Protein AF-A0A4R3GNW7-F1 (afdb_monomer_lite)

Structure (mmCIF, N/CA/C/O backbone):
data_AF-A0A4R3GNW7-F1
#
_entry.id   AF-A0A4R3GNW7-F1
#
loop_
_atom_site.group_PDB
_atom_site.id
_atom_site.type_symbol
_atom_site.label_atom_id
_atom_site.label_alt_id
_atom_site.label_comp_id
_atom_site.label_asym_id
_atom_site.label_entity_id
_atom_site.label_seq_id
_atom_site.pdbx_PDB_ins_code
_atom_site.Cartn_x
_atom_site.Cartn_y
_atom_site.Cartn_z
_atom_site.occupancy
_atom_site.B_iso_or_equiv
_atom_site.auth_seq_id
_atom_site.auth_comp_id
_atom_site.auth_asym_id
_atom_site.auth_atom_id
_atom_site.pdbx_PDB_model_num
ATOM 1 N N . MET A 1 1 ? -15.042 2.391 12.605 1.00 91.31 1 MET A N 1
ATOM 2 C CA . MET A 1 1 ? -14.190 3.528 12.227 1.00 91.31 1 MET A CA 1
ATOM 3 C C . MET A 1 1 ? -13.174 3.012 11.233 1.00 91.31 1 MET A C 1
ATOM 5 O O . MET A 1 1 ? -12.487 2.049 11.555 1.00 91.31 1 MET A O 1
ATOM 9 N N . ALA A 1 2 ? -13.118 3.596 10.039 1.00 93.19 2 ALA A N 1
ATOM 10 C CA . ALA A 1 2 ? -12.129 3.231 9.034 1.00 93.19 2 ALA A CA 1
ATOM 11 C C . ALA A 1 2 ? -11.017 4.278 9.024 1.00 93.19 2 ALA A C 1
ATOM 13 O O . ALA A 1 2 ? -11.278 5.437 8.724 1.00 93.19 2 ALA A O 1
ATOM 14 N N . TYR A 1 3 ? -9.805 3.856 9.372 1.00 95.88 3 TYR A N 1
ATOM 15 C CA . TYR A 1 3 ? -8.597 4.654 9.248 1.00 95.88 3 TYR A CA 1
ATOM 16 C C . TYR A 1 3 ? -7.960 4.390 7.892 1.00 95.88 3 TYR A C 1
ATOM 18 O O . TYR A 1 3 ? -7.465 3.283 7.643 1.00 95.88 3 TYR A O 1
ATOM 26 N N . TYR A 1 4 ? -7.994 5.391 7.014 1.00 93.12 4 TYR A N 1
ATOM 27 C CA . TYR A 1 4 ? -7.426 5.313 5.679 1.00 93.12 4 TYR A CA 1
ATOM 28 C C . TYR A 1 4 ? -5.973 5.797 5.691 1.00 93.12 4 TYR A C 1
ATOM 30 O O . TYR A 1 4 ? -5.644 6.855 6.219 1.00 93.12 4 TYR A O 1
ATOM 38 N N . GLU A 1 5 ? -5.080 4.985 5.129 1.00 93.81 5 GLU A N 1
ATOM 39 C CA . GLU A 1 5 ? -3.630 5.202 5.116 1.00 93.81 5 GLU A CA 1
ATOM 40 C C . GLU A 1 5 ? -3.019 5.550 6.504 1.00 93.81 5 GLU A C 1
ATOM 42 O O . GLU A 1 5 ? -2.229 6.490 6.599 1.00 93.81 5 GLU A O 1
ATOM 47 N N . PRO A 1 6 ? -3.274 4.779 7.592 1.00 96.56 6 PRO A N 1
ATOM 48 C CA . PRO A 1 6 ? -2.723 5.033 8.937 1.00 96.56 6 PRO A CA 1
ATOM 49 C C . PRO A 1 6 ? -1.189 4.985 9.038 1.00 96.56 6 PRO A C 1
ATOM 51 O O . PRO A 1 6 ? -0.622 5.231 10.091 1.00 96.56 6 PRO A O 1
ATOM 54 N N . TRP A 1 7 ? -0.481 4.681 7.952 1.00 96.44 7 TRP A N 1
ATOM 55 C CA . TRP A 1 7 ? 0.976 4.791 7.880 1.00 96.44 7 TRP A CA 1
ATOM 56 C C . TRP A 1 7 ? 1.449 5.927 6.972 1.00 96.44 7 TRP A C 1
ATOM 58 O O . TRP A 1 7 ? 2.606 5.936 6.561 1.00 96.44 7 TRP A O 1
ATOM 68 N N . HIS A 1 8 ? 0.594 6.889 6.628 1.00 94.62 8 HIS A N 1
ATOM 69 C CA . HIS A 1 8 ? 1.000 8.031 5.817 1.00 94.62 8 HIS A CA 1
ATOM 70 C C . HIS A 1 8 ? 1.836 9.026 6.632 1.00 94.62 8 HIS A C 1
ATOM 72 O O . HIS A 1 8 ? 1.446 9.467 7.707 1.00 94.62 8 HIS A O 1
ATOM 78 N N . GLU A 1 9 ? 2.984 9.450 6.110 1.00 94.69 9 GLU A N 1
ATOM 79 C CA . GLU A 1 9 ? 3.911 10.339 6.823 1.00 94.69 9 GLU A CA 1
ATOM 80 C C . GLU A 1 9 ? 3.341 11.738 7.114 1.00 94.69 9 GLU A C 1
ATOM 82 O O . GLU A 1 9 ? 3.818 12.425 8.018 1.00 94.69 9 GLU A O 1
ATOM 87 N N . GLN A 1 10 ? 2.292 12.158 6.393 1.00 93.06 10 GLN A N 1
ATOM 88 C CA . GLN A 1 10 ? 1.570 13.402 6.695 1.00 93.06 10 GLN A CA 1
ATOM 89 C C . GLN A 1 10 ? 0.981 13.405 8.112 1.00 93.06 10 GLN A C 1
ATOM 91 O O . GLN A 1 10 ? 0.871 14.479 8.704 1.00 93.06 10 GLN A O 1
ATOM 96 N N . LEU A 1 11 ? 0.672 12.230 8.678 1.00 95.94 11 LEU A N 1
ATOM 97 C CA . LEU A 1 11 ? 0.115 12.102 10.025 1.00 95.94 11 LEU A CA 1
ATOM 98 C C . LEU A 1 11 ? 1.052 12.655 11.105 1.00 95.94 11 LEU A C 1
ATOM 100 O O . LEU A 1 11 ? 0.573 13.115 12.134 1.00 95.94 11 LEU A O 1
ATOM 104 N N . ALA A 1 12 ? 2.367 12.718 10.864 1.00 96.19 12 ALA A N 1
ATOM 105 C CA . ALA A 1 12 ? 3.327 13.292 11.812 1.00 96.19 12 ALA A CA 1
ATOM 106 C C . ALA A 1 12 ? 3.174 14.812 11.997 1.00 96.19 12 ALA A C 1
ATOM 108 O O . ALA A 1 12 ? 3.659 15.368 12.979 1.00 96.19 12 ALA A O 1
ATOM 109 N N . ARG A 1 13 ? 2.543 15.498 11.034 1.00 94.69 13 ARG A N 1
ATOM 110 C CA . ARG A 1 13 ? 2.392 16.964 11.002 1.00 94.69 13 ARG A CA 1
ATOM 111 C C . ARG A 1 13 ? 0.966 17.384 10.633 1.00 94.69 13 ARG A C 1
ATOM 113 O O . ARG A 1 13 ? 0.773 18.444 10.034 1.00 94.69 13 ARG A O 1
ATOM 120 N N . LEU A 1 14 ? -0.013 16.514 10.869 1.00 95.12 14 LEU A N 1
ATOM 121 C CA . LEU A 1 14 ? -1.416 16.792 10.578 1.00 95.12 14 LEU A CA 1
ATOM 122 C C . LEU A 1 14 ? -1.944 17.840 11.566 1.00 95.12 14 LEU A C 1
ATOM 124 O O . LEU A 1 14 ? -1.626 17.782 12.749 1.00 95.12 14 LEU A O 1
ATOM 128 N N . THR A 1 15 ? -2.727 18.802 11.092 1.00 95.25 15 THR A N 1
ATOM 129 C CA . THR A 1 15 ? -3.373 19.819 11.937 1.00 95.25 15 THR A CA 1
ATOM 130 C C . THR A 1 15 ? -4.841 19.942 11.535 1.00 95.25 15 THR A C 1
ATOM 132 O O . THR A 1 15 ? -5.180 19.528 10.417 1.00 95.25 15 THR A O 1
ATOM 135 N N . PRO A 1 16 ? -5.713 20.515 12.384 1.00 92.88 16 PRO A N 1
ATOM 136 C CA . PRO A 1 16 ? -7.113 20.739 12.025 1.00 92.88 16 PRO A CA 1
ATOM 137 C C . PRO A 1 16 ? -7.259 21.523 10.711 1.00 92.88 16 PRO A C 1
ATOM 139 O O . PRO A 1 16 ? -8.003 21.120 9.819 1.00 92.88 16 PRO A O 1
ATOM 142 N N . GLU A 1 17 ? -6.445 22.563 10.514 1.00 91.38 17 GLU A N 1
ATOM 143 C CA . GLU A 1 17 ? -6.480 23.405 9.312 1.00 91.38 17 GLU A CA 1
ATOM 144 C C . GLU A 1 17 ? -6.050 22.640 8.054 1.00 91.38 17 GLU A C 1
ATOM 146 O O . GLU A 1 17 ? -6.499 22.948 6.948 1.00 91.38 17 GLU A O 1
ATOM 151 N N . ARG A 1 18 ? -5.151 21.653 8.188 1.00 88.94 18 ARG A N 1
ATOM 152 C CA . ARG A 1 18 ? -4.758 20.785 7.067 1.00 88.94 18 ARG A CA 1
ATOM 153 C C . ARG A 1 18 ? -5.876 19.829 6.689 1.00 88.94 18 ARG A C 1
ATOM 155 O O . ARG A 1 18 ? -6.142 19.705 5.496 1.00 88.94 18 ARG A O 1
ATOM 162 N N . ILE A 1 19 ? -6.539 19.223 7.676 1.00 89.62 19 ILE A N 1
ATOM 163 C CA . ILE A 1 19 ? -7.707 18.366 7.440 1.00 89.62 19 ILE A CA 1
ATOM 164 C C . ILE A 1 19 ? -8.748 19.161 6.652 1.00 89.62 19 ILE A C 1
ATOM 166 O O . ILE A 1 19 ? -9.121 18.750 5.566 1.00 89.62 19 ILE A O 1
ATOM 170 N N . GLU A 1 20 ? -9.135 20.356 7.102 1.00 87.00 20 GLU A N 1
ATOM 171 C CA . GLU A 1 20 ? -10.165 21.165 6.428 1.00 87.00 20 GLU A CA 1
ATOM 172 C C . GLU A 1 20 ? -9.857 21.508 4.957 1.00 87.00 20 GLU A C 1
ATOM 174 O O . GLU A 1 20 ? -10.778 21.623 4.133 1.00 87.00 20 GLU A O 1
ATOM 179 N N . ARG A 1 21 ? -8.569 21.672 4.623 1.00 83.88 21 ARG A N 1
ATOM 180 C CA . ARG A 1 21 ? -8.083 22.040 3.282 1.00 83.88 21 ARG A CA 1
ATOM 181 C C . ARG A 1 21 ? -7.925 20.849 2.338 1.00 83.88 21 ARG A C 1
ATOM 183 O O . ARG A 1 21 ? -8.093 21.013 1.124 1.00 83.88 21 ARG A O 1
ATOM 190 N N . GLU A 1 22 ? -7.564 19.679 2.856 1.00 77.88 22 GLU A N 1
ATOM 191 C CA . GLU A 1 22 ? -7.332 18.476 2.056 1.00 77.88 22 GLU A CA 1
ATOM 192 C C . GLU A 1 22 ? -8.663 17.779 1.758 1.00 77.88 22 GLU A C 1
ATOM 194 O O . GLU A 1 22 ? -9.176 16.993 2.542 1.00 77.88 22 GLU A O 1
ATOM 199 N N . ARG A 1 23 ? -9.241 18.050 0.586 1.00 77.00 23 ARG A N 1
ATOM 200 C CA . ARG A 1 23 ? -10.506 17.460 0.121 1.00 77.00 23 ARG A CA 1
ATOM 201 C C . ARG A 1 23 ? -10.291 16.697 -1.183 1.00 77.00 23 ARG A C 1
ATOM 203 O O . ARG A 1 23 ? -9.349 17.020 -1.914 1.00 77.00 23 ARG A O 1
ATOM 210 N N . PRO A 1 24 ? -11.168 15.741 -1.550 1.00 73.12 24 PRO A N 1
ATOM 211 C CA . PRO A 1 24 ? -11.082 15.044 -2.836 1.00 73.12 24 PRO A CA 1
ATOM 212 C C . PRO A 1 24 ? -10.926 15.987 -4.035 1.00 73.12 24 PRO A C 1
ATOM 214 O O . PRO A 1 24 ? -10.097 15.747 -4.908 1.00 73.12 24 PRO A O 1
ATOM 217 N N . ALA A 1 25 ? -11.633 17.121 -4.018 1.00 65.12 25 ALA A N 1
ATOM 218 C CA . ALA A 1 25 ? -11.554 18.144 -5.058 1.00 65.12 25 ALA A CA 1
ATOM 219 C C . ALA A 1 25 ? -10.202 18.891 -5.130 1.00 65.12 25 ALA A C 1
ATOM 221 O O . ALA A 1 25 ? -9.874 19.445 -6.178 1.00 65.12 25 ALA A O 1
ATOM 222 N N . THR A 1 26 ? -9.417 18.933 -4.047 1.00 65.94 26 THR A N 1
ATOM 223 C CA . THR A 1 26 ? -8.193 19.751 -3.941 1.00 65.94 26 THR A CA 1
ATOM 224 C C . THR A 1 26 ? -6.899 18.936 -3.897 1.00 65.94 26 THR A C 1
ATOM 226 O O . THR A 1 26 ? -5.832 19.494 -4.153 1.00 65.94 26 THR A O 1
ATOM 229 N N . SER A 1 27 ? -6.951 17.624 -3.640 1.00 65.62 27 SER A N 1
ATOM 230 C CA . SER A 1 27 ? -5.737 16.799 -3.489 1.00 65.62 27 SER A CA 1
ATOM 231 C C . SER A 1 27 ? -5.041 16.439 -4.806 1.00 65.62 27 SER A C 1
ATOM 233 O O . SER A 1 27 ? -3.878 16.034 -4.809 1.00 65.62 27 SER A O 1
ATOM 235 N N . GLY A 1 28 ? -5.737 16.553 -5.943 1.00 65.25 28 GLY A N 1
ATOM 236 C CA . GLY A 1 28 ? -5.242 16.080 -7.242 1.00 65.25 28 GLY A CA 1
ATOM 237 C C . GLY A 1 28 ? -5.161 14.550 -7.362 1.00 65.25 28 GLY A C 1
ATOM 238 O O . GLY A 1 28 ? -4.657 14.043 -8.369 1.00 65.25 28 GLY A O 1
ATOM 239 N N . LEU A 1 29 ? -5.653 13.819 -6.355 1.00 68.50 29 LEU A N 1
ATOM 240 C CA . LEU A 1 29 ? -5.846 12.373 -6.377 1.00 68.50 29 LEU A CA 1
ATOM 241 C C . LEU A 1 29 ? -7.242 12.041 -6.923 1.00 68.50 29 LEU A C 1
ATOM 243 O O . LEU A 1 29 ? -8.155 12.858 -6.882 1.00 68.50 29 LEU A O 1
ATOM 247 N N . ARG A 1 30 ? -7.415 10.831 -7.458 1.00 69.19 30 ARG A N 1
ATOM 248 C CA . ARG A 1 30 ? -8.649 10.405 -8.145 1.00 69.19 30 ARG A CA 1
ATOM 249 C C . ARG A 1 30 ? -9.633 9.697 -7.204 1.00 69.19 30 ARG A C 1
ATOM 251 O O . ARG A 1 30 ? -10.192 8.675 -7.592 1.00 69.19 30 ARG A O 1
ATOM 258 N N . HIS A 1 31 ? -9.792 10.180 -5.971 1.00 66.88 31 HIS A N 1
ATOM 259 C CA . HIS A 1 31 ? -10.795 9.619 -5.060 1.00 66.88 31 HIS A CA 1
ATOM 260 C C . HIS A 1 31 ? -12.190 10.165 -5.394 1.00 66.88 31 HIS A C 1
ATOM 262 O O . HIS A 1 31 ? -12.295 11.309 -5.853 1.00 66.88 31 HIS A O 1
ATOM 268 N N . PRO A 1 32 ? -13.255 9.372 -5.183 1.00 63.75 32 PRO A N 1
ATOM 269 C CA . PRO A 1 32 ? -14.623 9.861 -5.291 1.00 63.75 32 PRO A CA 1
ATOM 270 C C . PRO A 1 32 ? -14.862 11.045 -4.339 1.00 63.75 32 PRO A C 1
ATOM 272 O O . PRO A 1 32 ? -14.256 11.161 -3.274 1.00 63.75 32 PRO A O 1
ATOM 275 N N . ASN A 1 33 ? -15.706 11.983 -4.770 1.00 56.25 33 ASN A N 1
ATOM 276 C CA . ASN A 1 33 ? -15.983 13.211 -4.032 1.00 56.25 33 ASN A CA 1
ATOM 277 C C . ASN A 1 33 ? -17.077 12.961 -2.984 1.00 56.25 33 ASN A C 1
ATOM 279 O O . ASN A 1 33 ? -18.246 13.222 -3.243 1.00 56.25 33 ASN A O 1
ATOM 283 N N . GLU A 1 34 ? -16.696 12.442 -1.818 1.00 61.72 34 GLU A N 1
ATOM 284 C CA . GLU A 1 34 ? -17.627 12.102 -0.724 1.00 61.72 34 GLU A CA 1
ATOM 285 C C . GLU A 1 34 ? -17.809 13.237 0.304 1.00 61.72 34 GLU A C 1
ATOM 287 O O . GLU A 1 34 ? -18.368 13.050 1.380 1.00 61.72 34 GLU A O 1
ATOM 292 N N . GLY A 1 35 ? -17.354 14.453 -0.016 1.00 62.03 35 GLY A N 1
ATOM 293 C CA . GLY A 1 35 ? -17.638 15.670 0.756 1.00 62.03 35 GLY A CA 1
ATOM 294 C C . GLY A 1 35 ? -16.856 15.835 2.066 1.00 62.03 35 GLY A C 1
ATOM 295 O O . GLY A 1 35 ? -16.602 16.97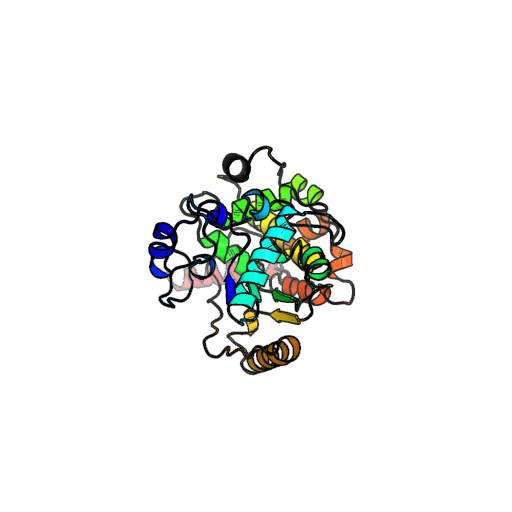6 2.466 1.00 62.03 35 GLY A O 1
ATOM 296 N N . LEU A 1 36 ? -16.411 14.747 2.702 1.00 73.44 36 LEU A N 1
ATOM 297 C CA . LEU A 1 36 ? -15.550 14.813 3.882 1.00 73.44 36 LEU A CA 1
ATOM 298 C C . LEU A 1 36 ? -14.095 15.145 3.507 1.00 73.44 36 LEU A C 1
ATOM 300 O O . LEU A 1 36 ? -13.616 14.742 2.441 1.00 73.44 36 LEU A O 1
ATOM 304 N N . PRO A 1 37 ? -13.374 15.896 4.357 1.00 80.44 37 PRO A N 1
ATOM 305 C CA . PRO A 1 37 ? -11.947 16.081 4.167 1.00 80.44 37 PRO A CA 1
ATOM 306 C C . PRO A 1 37 ? -11.168 14.778 4.401 1.00 80.44 37 PRO A C 1
ATOM 308 O O . PRO A 1 37 ? -11.563 13.941 5.221 1.00 80.44 37 PRO A O 1
ATOM 311 N N . TYR A 1 38 ? -10.053 14.613 3.686 1.00 81.81 38 TYR A N 1
ATOM 312 C CA . TYR A 1 38 ? -9.120 13.513 3.912 1.00 81.81 38 TYR A CA 1
ATOM 313 C C . TYR A 1 38 ? -8.601 13.550 5.347 1.00 81.81 38 TYR A C 1
ATOM 315 O O . TYR A 1 38 ? -8.364 14.622 5.905 1.00 81.81 38 TYR A O 1
ATOM 323 N N . LEU A 1 39 ? -8.371 12.363 5.912 1.00 89.38 39 LEU A N 1
ATOM 324 C CA . LEU A 1 39 ? -7.787 12.182 7.241 1.00 89.38 39 LEU A CA 1
ATOM 325 C C . LEU A 1 39 ? -8.658 12.739 8.385 1.00 89.38 39 LEU A C 1
ATOM 327 O O . LEU A 1 39 ? -8.178 12.891 9.510 1.00 89.38 39 LEU A O 1
ATOM 331 N N . SER A 1 40 ? -9.934 13.040 8.121 1.00 91.50 40 SER A N 1
ATOM 332 C CA . SER A 1 40 ? -10.881 13.527 9.131 1.00 91.50 40 SER A CA 1
ATOM 333 C C . SER A 1 40 ? -11.113 12.519 10.259 1.00 91.50 40 SER A C 1
ATOM 335 O O . SER A 1 40 ? -11.339 12.916 11.400 1.00 91.50 40 SER A O 1
ATOM 337 N N . GLU A 1 41 ? -10.944 11.226 9.988 1.00 93.06 41 GLU A N 1
ATOM 338 C CA . GLU A 1 41 ? -10.995 10.156 10.985 1.00 93.06 41 GLU A CA 1
ATOM 339 C C . GLU A 1 41 ? -9.902 10.261 12.069 1.00 93.06 41 GLU A C 1
ATOM 341 O O . GLU A 1 41 ? -10.015 9.640 13.125 1.00 93.06 41 GLU A O 1
ATOM 346 N N . PHE A 1 42 ? -8.847 11.053 11.833 1.00 95.62 42 PHE A N 1
ATOM 347 C CA . PHE A 1 42 ? -7.759 11.283 12.785 1.00 95.62 42 PHE A CA 1
ATOM 348 C C . PHE A 1 42 ? -7.949 12.557 13.618 1.00 95.62 42 PHE A C 1
ATOM 350 O O . PHE A 1 42 ? -7.132 12.817 14.500 1.00 95.62 42 PHE A O 1
ATOM 357 N N . ALA A 1 43 ? -9.002 13.351 13.380 1.00 94.12 43 ALA A N 1
ATOM 358 C CA . ALA A 1 43 ? -9.198 14.645 14.041 1.00 94.12 43 ALA A CA 1
ATOM 359 C C . ALA A 1 43 ? -9.224 14.529 15.577 1.00 94.12 43 ALA A C 1
ATOM 361 O O . ALA A 1 43 ? -8.568 15.307 16.267 1.00 94.12 43 ALA A O 1
ATOM 362 N N . GLY A 1 44 ? -9.901 13.506 16.111 1.00 93.94 44 GLY A N 1
ATOM 363 C CA . GLY A 1 44 ? -9.959 13.226 17.553 1.00 93.94 44 GLY A CA 1
ATOM 364 C C . GLY A 1 44 ? -8.666 12.660 18.157 1.00 93.94 44 GLY A C 1
ATOM 365 O O . GLY A 1 44 ? -8.621 12.386 19.352 1.00 93.94 44 GLY A O 1
ATOM 366 N N . LEU A 1 45 ? -7.626 12.455 17.344 1.00 96.56 45 LEU A N 1
ATOM 367 C CA . LEU A 1 45 ? -6.329 11.900 17.743 1.00 96.56 45 LEU A CA 1
ATOM 368 C C . LEU A 1 45 ? -5.183 12.903 17.581 1.00 96.56 45 LEU A C 1
ATOM 370 O O . LEU A 1 45 ? -4.018 12.531 17.732 1.00 96.56 45 LEU A O 1
ATOM 374 N N . LEU A 1 46 ? -5.483 14.154 17.232 1.00 97.25 46 LEU A N 1
ATOM 375 C CA . LEU A 1 46 ? -4.467 15.184 17.065 1.00 97.25 46 LEU A CA 1
ATOM 376 C C . LEU A 1 46 ? -3.899 15.625 18.414 1.00 97.25 46 LEU A C 1
ATOM 378 O O . LEU A 1 46 ? -4.627 15.835 19.383 1.00 97.25 46 LEU A O 1
ATOM 382 N N . ARG A 1 47 ? -2.580 15.813 18.457 1.00 96.00 47 ARG A N 1
ATOM 383 C CA . ARG A 1 47 ? -1.908 16.470 19.580 1.00 96.00 47 ARG A CA 1
ATOM 384 C C . ARG A 1 47 ? -2.109 17.990 19.509 1.00 96.00 47 ARG A C 1
ATOM 386 O O . ARG A 1 47 ? -2.255 18.519 18.404 1.00 96.00 47 ARG A O 1
ATOM 393 N N . PRO A 1 48 ? -2.033 18.714 20.643 1.00 92.25 48 PRO A N 1
ATOM 394 C CA . PRO A 1 48 ? -2.148 20.176 20.659 1.00 92.25 48 PRO A CA 1
ATOM 395 C C . PRO A 1 48 ? -1.127 20.906 19.771 1.00 92.25 48 PRO A C 1
ATOM 397 O O . PRO A 1 48 ? -1.436 21.952 19.213 1.00 92.25 48 PRO A O 1
ATOM 400 N N . ASP A 1 49 ? 0.078 20.354 19.619 1.00 92.31 49 ASP A N 1
ATOM 401 C CA . ASP A 1 49 ? 1.171 20.883 18.792 1.00 92.31 49 ASP A CA 1
ATOM 402 C C . ASP A 1 49 ? 1.161 20.353 17.343 1.00 92.31 49 ASP A C 1
ATOM 404 O O . ASP A 1 49 ? 2.039 20.678 16.540 1.00 92.31 49 ASP A O 1
ATOM 408 N N . GLY A 1 50 ? 0.150 19.556 16.989 1.00 94.44 50 GLY A N 1
ATOM 409 C CA . GLY A 1 50 ? 0.007 18.916 15.689 1.00 94.44 50 GLY A CA 1
ATOM 410 C C . GLY A 1 50 ? 0.608 17.511 15.616 1.00 94.44 50 GLY A C 1
ATOM 411 O O . GLY A 1 50 ? 1.442 17.078 16.415 1.00 94.44 50 GLY A O 1
ATOM 412 N N . GLY A 1 51 ? 0.169 16.778 14.599 1.00 97.25 51 GLY A N 1
ATOM 413 C CA . GLY A 1 51 ? 0.443 15.362 14.406 1.00 97.25 51 GLY A CA 1
ATOM 414 C C . GLY A 1 51 ? -0.528 14.459 15.165 1.00 97.25 51 GLY A C 1
ATOM 415 O O . GLY A 1 51 ? -1.151 14.859 16.146 1.00 97.25 51 GLY A O 1
ATOM 416 N N . VAL A 1 52 ? -0.661 13.223 14.692 1.00 97.75 52 VAL A N 1
ATOM 417 C CA . VAL A 1 52 ? -1.477 12.188 15.334 1.00 97.75 52 VAL A CA 1
ATOM 418 C C . VAL A 1 52 ? -0.729 11.612 16.535 1.00 97.75 52 VAL A C 1
ATOM 420 O O . VAL A 1 52 ? 0.463 11.306 16.453 1.00 97.75 52 VAL A O 1
ATOM 423 N N . GLN A 1 53 ? -1.429 11.446 17.654 1.00 96.75 53 GLN A N 1
ATOM 424 C CA . GLN A 1 53 ? -0.893 10.860 18.876 1.00 96.75 53 GLN A CA 1
ATOM 425 C C . GLN A 1 53 ? -0.244 9.494 18.605 1.00 96.75 53 GLN A C 1
ATOM 427 O O . GLN A 1 53 ? -0.831 8.619 17.972 1.00 96.75 53 GLN A O 1
ATOM 432 N N . GLY A 1 54 ? 0.992 9.325 19.082 1.00 95.69 54 GLY A N 1
ATOM 433 C CA . GLY A 1 54 ? 1.777 8.100 18.906 1.00 95.69 54 GLY A CA 1
ATOM 434 C C . GLY A 1 54 ? 2.371 7.898 17.506 1.00 95.69 54 GLY A C 1
ATOM 435 O O . GLY A 1 54 ? 3.161 6.978 17.328 1.00 95.69 54 GLY A O 1
ATOM 436 N N . PHE A 1 55 ? 2.048 8.738 16.515 1.00 97.69 55 PHE A N 1
ATOM 437 C CA . PHE A 1 55 ? 2.619 8.592 15.179 1.00 97.69 55 PHE A CA 1
ATOM 438 C C . PHE A 1 55 ? 4.022 9.202 15.093 1.00 97.69 55 PHE A C 1
ATOM 440 O O . PHE A 1 55 ? 4.223 10.395 15.333 1.00 97.69 55 PHE A O 1
ATOM 447 N N . GLU A 1 56 ? 4.986 8.396 14.656 1.00 95.62 56 GLU A N 1
ATOM 448 C CA . GLU A 1 56 ? 6.343 8.828 14.330 1.00 95.62 56 GLU A CA 1
ATOM 449 C C . GLU A 1 56 ? 6.582 8.702 12.818 1.00 95.62 56 GLU A C 1
ATOM 451 O O . GLU A 1 56 ? 6.199 7.705 12.205 1.00 95.62 56 GLU A O 1
ATOM 456 N N . THR A 1 57 ? 7.285 9.662 12.201 1.00 95.62 57 THR A N 1
ATOM 457 C CA . THR A 1 57 ? 7.581 9.637 10.752 1.00 95.62 57 THR A CA 1
ATOM 458 C C . THR A 1 57 ? 8.242 8.330 10.303 1.00 95.62 57 THR A C 1
ATOM 460 O O . THR A 1 57 ? 7.974 7.870 9.195 1.00 95.62 57 THR A O 1
ATOM 463 N N . ARG A 1 58 ? 9.064 7.700 11.160 1.00 95.06 58 ARG A N 1
ATOM 464 C CA . ARG A 1 58 ? 9.698 6.402 10.877 1.00 95.06 58 ARG A CA 1
ATOM 465 C C . ARG A 1 58 ? 8.681 5.318 10.512 1.00 95.06 58 ARG A C 1
ATOM 467 O O . ARG A 1 58 ? 8.912 4.563 9.577 1.00 95.06 58 ARG A O 1
ATOM 474 N N . LEU A 1 59 ? 7.509 5.303 11.159 1.00 95.94 59 LEU A N 1
ATOM 475 C CA . LEU A 1 59 ? 6.486 4.264 10.977 1.00 95.94 59 LEU A CA 1
ATOM 476 C C . LEU A 1 59 ? 5.986 4.191 9.530 1.00 95.94 59 LEU A C 1
ATOM 478 O O . LEU A 1 59 ? 5.470 3.156 9.094 1.00 95.94 59 LEU A O 1
ATOM 482 N N . ALA A 1 60 ? 6.131 5.295 8.794 1.00 96.00 60 ALA A N 1
ATOM 483 C CA . ALA A 1 60 ? 5.652 5.424 7.439 1.00 96.00 60 ALA A CA 1
ATOM 484 C C . ALA A 1 60 ? 6.244 4.369 6.502 1.00 96.00 60 ALA A C 1
ATOM 486 O O . ALA A 1 60 ? 5.470 3.704 5.816 1.00 96.00 60 ALA A O 1
ATOM 487 N N . LEU A 1 61 ? 7.572 4.197 6.487 1.00 95.69 61 LEU A N 1
ATOM 488 C CA . LEU A 1 61 ? 8.259 3.224 5.626 1.00 95.69 61 LEU A CA 1
ATOM 489 C C . LEU A 1 61 ? 9.222 2.299 6.382 1.00 95.69 61 LEU A C 1
ATOM 491 O O . LEU A 1 61 ? 9.505 1.215 5.875 1.00 95.69 61 LEU A O 1
ATOM 495 N N . ASP A 1 62 ? 9.694 2.669 7.574 1.00 94.44 62 ASP A N 1
ATOM 496 C CA . ASP A 1 62 ? 10.635 1.828 8.315 1.00 94.44 62 ASP A CA 1
ATOM 497 C C . ASP A 1 62 ? 9.921 0.555 8.759 1.00 94.44 62 ASP A C 1
ATOM 499 O O . ASP A 1 62 ? 8.733 0.567 9.106 1.00 94.44 62 ASP A O 1
ATOM 503 N N . GLY A 1 63 ? 10.622 -0.574 8.653 1.00 91.69 63 GLY A N 1
ATOM 504 C CA . GLY A 1 63 ? 9.996 -1.877 8.853 1.00 91.69 63 GLY A CA 1
ATOM 505 C C . GLY A 1 63 ? 8.807 -2.085 7.909 1.00 91.69 63 GLY A C 1
ATOM 506 O O . GLY A 1 63 ? 7.752 -2.564 8.325 1.00 91.69 63 GLY A O 1
ATOM 507 N N . TYR A 1 64 ? 8.896 -1.659 6.640 1.00 96.00 64 TYR A N 1
ATOM 508 C CA . TYR A 1 64 ? 7.875 -2.013 5.645 1.00 96.00 64 TYR A CA 1
ATOM 509 C C . TYR A 1 64 ? 7.681 -3.537 5.612 1.00 96.00 64 TYR A C 1
ATOM 511 O O . TYR A 1 64 ? 6.555 -4.018 5.734 1.00 96.00 64 TYR A O 1
ATOM 519 N N . PHE A 1 65 ? 8.791 -4.280 5.543 1.00 96.12 65 PHE A N 1
ATOM 520 C CA . PHE A 1 65 ? 8.842 -5.728 5.735 1.00 96.12 65 PHE A CA 1
ATOM 521 C C . PHE A 1 65 ? 9.212 -6.055 7.181 1.00 96.12 65 PHE A C 1
ATOM 523 O O . PHE A 1 65 ? 10.384 -6.231 7.505 1.00 96.12 65 PHE A O 1
ATOM 530 N N . LEU A 1 66 ? 8.208 -6.093 8.055 1.00 94.75 66 LEU A N 1
ATOM 531 C CA . LEU A 1 66 ? 8.402 -6.372 9.475 1.00 94.75 66 LEU A CA 1
ATOM 532 C C . LEU A 1 66 ? 8.170 -7.857 9.758 1.00 94.75 66 LEU A C 1
ATOM 534 O O . LEU A 1 66 ? 7.091 -8.386 9.469 1.00 94.75 66 LEU A O 1
ATOM 538 N N . SER A 1 67 ? 9.173 -8.530 10.330 1.00 94.94 67 SER A N 1
ATOM 539 C CA . SER A 1 67 ? 9.031 -9.932 10.737 1.00 94.94 67 SER A CA 1
ATOM 540 C C . SER A 1 67 ? 7.942 -10.078 11.801 1.00 94.94 67 SER A C 1
ATOM 542 O O . SER A 1 67 ? 7.756 -9.195 12.638 1.00 94.94 67 SER A O 1
ATOM 544 N N . ALA A 1 68 ? 7.234 -11.211 11.795 1.00 96.25 68 ALA A N 1
ATOM 545 C CA . ALA A 1 68 ? 6.136 -11.457 12.725 1.00 96.25 68 ALA A CA 1
ATOM 546 C C . ALA A 1 68 ? 6.582 -11.350 14.193 1.00 96.25 68 ALA A C 1
ATOM 548 O O . ALA A 1 68 ? 5.864 -10.781 15.012 1.00 96.25 68 ALA A O 1
ATOM 549 N N . ASP A 1 69 ? 7.784 -11.830 14.508 1.00 96.06 69 ASP A N 1
ATOM 550 C CA . ASP A 1 69 ? 8.317 -11.859 15.873 1.00 96.06 69 ASP A CA 1
ATOM 551 C C . ASP A 1 69 ? 9.116 -10.604 16.248 1.00 96.06 69 ASP A C 1
ATOM 553 O O . ASP A 1 69 ? 9.480 -10.441 17.408 1.00 96.06 69 ASP A O 1
ATOM 557 N N . GLN A 1 70 ? 9.371 -9.688 15.308 1.00 96.12 70 GLN A N 1
ATOM 558 C CA . GLN A 1 70 ? 10.149 -8.482 15.596 1.00 96.12 70 GLN A CA 1
ATOM 559 C C . GLN A 1 70 ? 9.380 -7.534 16.518 1.00 96.12 70 GLN A C 1
ATOM 561 O O . GLN A 1 70 ? 8.231 -7.192 16.238 1.00 96.12 70 GLN A O 1
ATOM 566 N N . GLU A 1 71 ? 10.020 -7.074 17.593 1.00 96.12 71 GLU A N 1
ATOM 567 C CA . GLU A 1 71 ? 9.453 -6.055 18.475 1.00 96.12 71 GLU A CA 1
ATOM 568 C C . GLU A 1 71 ? 9.564 -4.649 17.872 1.00 96.12 71 GLU A C 1
ATOM 570 O O . GLU A 1 71 ? 10.623 -4.236 17.402 1.00 96.12 71 GLU A O 1
ATOM 575 N N . ASP A 1 72 ? 8.456 -3.908 17.917 1.00 96.62 72 ASP A N 1
ATOM 576 C CA . ASP A 1 72 ? 8.405 -2.460 17.677 1.00 96.62 72 ASP A CA 1
ATOM 577 C C . ASP A 1 72 ? 7.340 -1.848 18.605 1.00 96.62 72 ASP A C 1
ATOM 579 O O . ASP A 1 72 ? 6.180 -1.687 18.208 1.00 96.62 72 ASP A O 1
ATOM 583 N N . PRO A 1 73 ? 7.698 -1.547 19.868 1.00 96.25 73 PRO A N 1
ATOM 584 C CA . PRO A 1 73 ? 6.762 -0.998 20.846 1.00 96.25 73 PRO A CA 1
ATOM 585 C C . PRO A 1 73 ? 6.105 0.315 20.406 1.00 96.25 73 PRO A C 1
ATOM 587 O O . PRO A 1 73 ? 4.939 0.542 20.715 1.00 96.25 73 PRO A O 1
ATOM 590 N N . GLY A 1 74 ? 6.816 1.168 19.658 1.00 96.56 74 GLY A N 1
ATOM 591 C CA . GLY A 1 74 ? 6.261 2.437 19.180 1.00 96.56 74 GLY A CA 1
ATOM 592 C C . GLY A 1 74 ? 5.187 2.229 18.112 1.00 96.56 74 GLY A C 1
ATOM 593 O O . GLY A 1 74 ? 4.104 2.808 18.199 1.00 96.56 74 GLY A O 1
ATOM 594 N N . GLN A 1 75 ? 5.429 1.333 17.148 1.00 96.88 75 GLN A N 1
ATOM 595 C CA . GLN A 1 75 ? 4.403 0.973 16.170 1.00 96.88 75 GLN A CA 1
ATOM 596 C C . GLN A 1 75 ? 3.223 0.259 16.834 1.00 96.88 75 GLN A C 1
ATOM 598 O O . GLN A 1 75 ? 2.079 0.480 16.433 1.00 96.88 75 GLN A O 1
ATOM 603 N N . ALA A 1 76 ? 3.483 -0.570 17.851 1.00 97.88 76 ALA A N 1
ATOM 604 C CA . ALA A 1 76 ? 2.431 -1.265 18.577 1.00 97.88 76 ALA A CA 1
ATOM 605 C C . ALA A 1 76 ? 1.519 -0.289 19.333 1.00 97.88 76 ALA A C 1
ATOM 607 O O . ALA A 1 76 ? 0.312 -0.284 19.097 1.00 97.88 76 ALA A O 1
ATOM 608 N N . ALA A 1 77 ? 2.100 0.611 20.131 1.00 98.25 77 ALA A N 1
ATOM 609 C CA . ALA A 1 77 ? 1.362 1.634 20.870 1.00 98.25 77 ALA A CA 1
ATOM 610 C C . ALA A 1 77 ? 0.546 2.556 19.945 1.00 98.25 77 ALA A C 1
ATOM 612 O O . ALA A 1 77 ? -0.585 2.939 20.263 1.00 98.25 77 ALA A O 1
ATOM 613 N N . TYR A 1 78 ? 1.087 2.890 18.768 1.00 98.38 78 TYR A N 1
ATOM 614 C CA . TYR A 1 78 ? 0.359 3.660 17.762 1.00 98.38 78 TYR A CA 1
ATOM 615 C C . TYR A 1 78 ? -0.888 2.919 17.253 1.00 98.38 78 TYR A C 1
ATOM 617 O O . TYR A 1 78 ? -1.985 3.479 17.249 1.00 98.38 78 TYR A O 1
ATOM 625 N N . VAL A 1 79 ? -0.752 1.648 16.862 1.00 98.19 79 VAL A N 1
ATOM 626 C CA . VAL A 1 79 ? -1.884 0.845 16.367 1.00 98.19 79 VAL A CA 1
ATOM 627 C C . VAL A 1 79 ? -2.933 0.626 17.461 1.00 98.19 79 VAL A C 1
ATOM 629 O O . VAL A 1 79 ? -4.130 0.753 17.194 1.00 98.19 79 VAL A O 1
ATOM 632 N N . GLU A 1 80 ? -2.506 0.374 18.700 1.00 98.19 80 GLU A N 1
ATOM 633 C CA . GLU A 1 80 ? -3.402 0.273 19.858 1.00 98.19 80 GLU A CA 1
ATOM 634 C C . GLU A 1 80 ? -4.191 1.559 20.087 1.00 98.19 80 GLU A C 1
ATOM 636 O O . GLU A 1 80 ? -5.389 1.496 20.361 1.00 98.19 80 GLU A O 1
ATOM 641 N N . THR A 1 81 ? -3.560 2.722 19.903 1.00 98.06 81 THR A N 1
ATOM 642 C CA . THR A 1 81 ? -4.236 4.023 20.008 1.00 98.06 81 THR A CA 1
ATOM 643 C C . THR A 1 81 ? -5.389 4.132 19.009 1.00 98.06 81 THR A C 1
ATOM 645 O O . THR A 1 81 ? -6.493 4.524 19.398 1.00 98.06 81 THR A O 1
ATOM 648 N N . LEU A 1 82 ? -5.178 3.730 17.748 1.00 98.38 82 LEU A N 1
ATOM 649 C CA . LEU A 1 82 ? -6.232 3.729 16.723 1.00 98.38 82 LEU A CA 1
ATOM 650 C C . LEU A 1 82 ? -7.366 2.756 17.071 1.00 98.38 82 LEU A C 1
ATOM 652 O O . LEU A 1 82 ? -8.546 3.102 17.002 1.00 98.38 82 LEU A O 1
ATOM 656 N N . ILE A 1 83 ? -7.015 1.532 17.474 1.00 98.19 83 ILE A N 1
ATOM 657 C CA . ILE A 1 83 ? -7.985 0.492 17.836 1.00 98.19 83 ILE A CA 1
ATOM 658 C C . ILE A 1 83 ? -8.828 0.930 19.039 1.00 98.19 83 ILE A C 1
ATOM 660 O O . ILE A 1 83 ? -10.054 0.805 19.016 1.00 98.19 83 ILE A O 1
ATOM 664 N N . ALA A 1 84 ? -8.187 1.457 20.082 1.00 97.81 84 ALA A N 1
ATOM 665 C CA . ALA A 1 84 ? -8.859 1.923 21.287 1.00 97.81 84 ALA A CA 1
ATOM 666 C C . ALA A 1 84 ? -9.785 3.108 20.994 1.00 97.81 84 ALA A C 1
ATOM 668 O O . ALA A 1 84 ? -10.888 3.161 21.531 1.00 97.81 84 ALA A O 1
ATOM 669 N N . ALA A 1 85 ? -9.374 4.032 20.125 1.00 97.62 85 ALA A N 1
ATOM 670 C CA . ALA A 1 85 ? -10.199 5.170 19.737 1.00 97.62 85 ALA A CA 1
ATOM 671 C C . ALA A 1 85 ? -11.481 4.748 19.013 1.00 97.62 85 ALA A C 1
ATOM 673 O O . ALA A 1 85 ? -12.562 5.159 19.423 1.00 97.62 85 ALA A O 1
ATOM 674 N N . ALA A 1 86 ? -11.383 3.850 18.029 1.00 96.88 86 ALA A N 1
ATOM 675 C CA . ALA A 1 86 ? -12.561 3.296 17.363 1.00 96.88 86 ALA A CA 1
ATOM 676 C C . ALA A 1 86 ? -13.517 2.600 18.346 1.00 96.88 86 ALA A C 1
ATOM 678 O O . ALA A 1 86 ? -14.727 2.797 18.275 1.00 96.88 86 ALA A O 1
ATOM 679 N N . ARG A 1 87 ? -12.968 1.813 19.280 1.00 96.56 87 ARG A N 1
ATOM 680 C CA . ARG A 1 87 ? -13.753 1.080 20.284 1.00 96.56 87 ARG A CA 1
ATOM 681 C C . ARG A 1 87 ? -14.425 1.994 21.305 1.00 96.56 87 ARG A C 1
ATOM 683 O O . ARG A 1 87 ? -15.533 1.690 21.722 1.00 96.56 87 ARG A O 1
ATOM 690 N N . ARG A 1 88 ? -13.799 3.113 21.692 1.00 96.94 88 ARG A N 1
ATOM 691 C CA . ARG A 1 88 ? -14.432 4.117 22.571 1.00 96.94 88 ARG A CA 1
ATOM 692 C C . ARG A 1 88 ? -15.675 4.747 21.945 1.00 96.94 88 ARG A C 1
ATOM 694 O O . ARG A 1 88 ? -16.552 5.185 22.677 1.00 96.94 88 ARG A O 1
ATOM 701 N N . GLU A 1 89 ? -15.749 4.776 20.619 1.00 95.38 89 GLU A N 1
ATOM 702 C CA . GLU A 1 89 ? -16.928 5.223 19.872 1.00 95.38 89 GLU A CA 1
ATOM 703 C C . GLU A 1 89 ? -17.907 4.080 19.547 1.00 95.38 89 GLU A C 1
ATOM 705 O O . GLU A 1 89 ? -18.818 4.276 18.749 1.00 95.38 89 GLU A O 1
ATOM 710 N N . ASP A 1 90 ? -17.710 2.884 20.115 1.00 95.69 90 ASP A N 1
ATOM 711 C CA . ASP A 1 90 ? -18.480 1.670 19.810 1.00 95.69 90 ASP A CA 1
ATOM 712 C C . ASP A 1 90 ? -18.460 1.297 18.314 1.00 95.69 90 ASP A C 1
ATOM 714 O O . ASP A 1 90 ? -19.447 0.879 17.710 1.00 95.69 90 ASP A O 1
ATOM 718 N N . ARG A 1 91 ? -17.303 1.486 17.660 1.00 94.81 91 ARG A N 1
ATOM 719 C CA . ARG A 1 91 ? -17.117 1.167 16.238 1.00 94.81 91 ARG A CA 1
ATOM 720 C C . ARG A 1 91 ? -16.049 0.100 16.029 1.00 94.81 91 ARG A C 1
ATOM 722 O O . ARG A 1 91 ? -14.973 0.143 16.621 1.00 94.81 91 ARG A O 1
ATOM 729 N N . THR A 1 92 ? -16.267 -0.769 15.041 1.00 95.19 92 THR A N 1
ATOM 730 C CA . THR A 1 92 ? -15.245 -1.715 14.563 1.00 95.19 92 THR A CA 1
ATOM 731 C C . THR A 1 92 ? -14.045 -0.962 13.969 1.00 95.19 92 THR A C 1
ATOM 733 O O . THR A 1 92 ? -14.246 -0.170 13.038 1.00 95.19 92 THR A O 1
ATOM 736 N N . PRO A 1 93 ? -12.809 -1.154 14.467 1.00 96.69 93 PRO A N 1
ATOM 737 C CA . PRO A 1 93 ? -11.613 -0.563 13.872 1.00 96.69 93 PRO A CA 1
ATOM 738 C C . PRO A 1 93 ? -11.281 -1.244 12.542 1.00 96.69 93 PRO A C 1
ATOM 740 O O . PRO A 1 93 ? -11.155 -2.464 12.475 1.00 96.69 93 PRO A O 1
ATOM 743 N N . VAL A 1 94 ? -11.092 -0.450 11.491 1.00 96.88 94 VAL A N 1
ATOM 744 C CA . VAL A 1 94 ? -10.642 -0.913 10.174 1.00 96.88 94 VAL A CA 1
ATOM 745 C C . VAL A 1 94 ? -9.412 -0.104 9.786 1.00 96.88 94 VAL A C 1
ATOM 747 O O . VAL A 1 94 ? -9.470 1.121 9.764 1.00 96.88 94 VAL A O 1
ATOM 750 N N . LEU A 1 95 ? -8.298 -0.775 9.491 1.00 97.31 95 LEU A N 1
ATOM 751 C CA . LEU A 1 95 ? -7.051 -0.140 9.053 1.00 97.31 95 LEU A CA 1
ATOM 752 C C . LEU A 1 95 ? -6.832 -0.445 7.567 1.00 97.31 95 LEU A C 1
ATOM 754 O O . LEU A 1 95 ? -6.523 -1.581 7.209 1.00 97.31 95 LEU A O 1
ATOM 758 N N . ALA A 1 96 ? -6.989 0.554 6.699 1.00 94.81 96 ALA A N 1
ATOM 759 C CA . ALA A 1 96 ? -6.927 0.384 5.247 1.00 94.81 96 ALA A CA 1
ATOM 760 C C . ALA A 1 96 ? -5.689 1.081 4.669 1.00 94.81 96 ALA A C 1
ATOM 762 O O . ALA A 1 96 ? -5.639 2.304 4.589 1.00 94.81 96 ALA A O 1
ATOM 763 N N . CYS A 1 97 ? -4.664 0.318 4.280 1.00 93.31 97 CYS A N 1
ATOM 764 C CA . CYS A 1 97 ? -3.411 0.879 3.766 1.00 93.31 97 CYS A CA 1
ATOM 765 C C . CYS A 1 97 ? -2.612 -0.156 2.971 1.00 93.31 97 CYS A C 1
ATOM 767 O O . CYS A 1 97 ? -2.449 -1.291 3.411 1.00 93.31 97 CYS A O 1
ATOM 769 N N . CYS A 1 98 ? -2.026 0.246 1.842 1.00 91.75 98 CYS A N 1
ATOM 770 C CA . CYS A 1 98 ? -1.148 -0.629 1.053 1.00 91.75 98 CYS A CA 1
ATOM 771 C C . CYS A 1 98 ? 0.180 -0.980 1.759 1.00 91.75 98 CYS A C 1
ATOM 773 O O . CYS A 1 98 ? 0.861 -1.931 1.371 1.00 91.75 98 CYS A O 1
ATOM 775 N N . ARG A 1 99 ? 0.561 -0.230 2.801 1.00 94.31 99 ARG A N 1
ATOM 776 C CA . ARG A 1 99 ? 1.801 -0.432 3.569 1.00 94.31 99 ARG A CA 1
ATOM 777 C C . ARG A 1 99 ? 1.688 -1.538 4.623 1.00 94.31 99 ARG A C 1
ATOM 779 O O . ARG A 1 99 ? 2.687 -1.885 5.241 1.00 94.31 99 ARG A O 1
ATOM 786 N N . THR A 1 100 ? 0.507 -2.133 4.810 1.00 96.06 100 THR A N 1
ATOM 787 C CA . THR A 1 100 ? 0.328 -3.278 5.718 1.00 96.06 100 THR A CA 1
ATOM 788 C C . THR A 1 100 ? 0.778 -4.601 5.104 1.00 96.06 100 THR A C 1
ATOM 790 O O . THR A 1 100 ? 1.069 -5.527 5.853 1.00 96.06 100 THR A O 1
ATOM 793 N N . LEU A 1 101 ? 0.893 -4.699 3.772 1.00 97.19 101 LEU A N 1
ATOM 794 C CA . LEU A 1 101 ? 1.214 -5.954 3.079 1.00 97.19 101 LEU A CA 1
ATOM 795 C C . LEU A 1 101 ? 2.528 -6.582 3.573 1.00 97.19 101 LEU A C 1
ATOM 797 O O . LEU A 1 101 ? 2.557 -7.764 3.899 1.00 97.19 101 LEU A O 1
ATOM 801 N N . GLY A 1 102 ? 3.598 -5.791 3.696 1.00 95.81 102 GLY A N 1
ATOM 802 C CA . GLY A 1 102 ? 4.898 -6.292 4.158 1.00 95.81 102 GLY A CA 1
ATOM 803 C C . GLY A 1 102 ? 4.960 -6.633 5.655 1.00 95.81 102 GLY A C 1
ATOM 804 O O . GLY A 1 102 ? 5.862 -7.350 6.078 1.00 95.81 102 GLY A O 1
ATOM 805 N N . ARG A 1 103 ? 3.995 -6.168 6.460 1.00 96.06 103 ARG A N 1
ATOM 806 C CA . ARG A 1 103 ? 3.964 -6.312 7.932 1.00 96.06 103 ARG A CA 1
ATOM 807 C C . ARG A 1 103 ? 2.708 -7.008 8.460 1.00 96.06 103 ARG A C 1
ATOM 809 O O . ARG A 1 103 ? 2.437 -7.006 9.656 1.00 96.06 103 ARG A O 1
ATOM 816 N N . ILE A 1 104 ? 1.933 -7.630 7.582 1.00 97.38 104 ILE A N 1
ATOM 817 C CA . ILE A 1 104 ? 0.693 -8.338 7.921 1.00 97.38 104 ILE A CA 1
ATOM 818 C C . ILE A 1 104 ? 0.905 -9.449 8.953 1.00 97.38 104 ILE A C 1
ATOM 820 O O . ILE A 1 104 ? 0.077 -9.613 9.840 1.00 97.38 104 ILE A O 1
ATOM 824 N N . GLY A 1 105 ? 2.031 -10.172 8.899 1.00 97.12 105 GLY A N 1
ATOM 825 C CA . GLY A 1 105 ? 2.361 -11.187 9.905 1.00 97.12 105 GLY A CA 1
ATOM 826 C C . GLY A 1 105 ? 2.5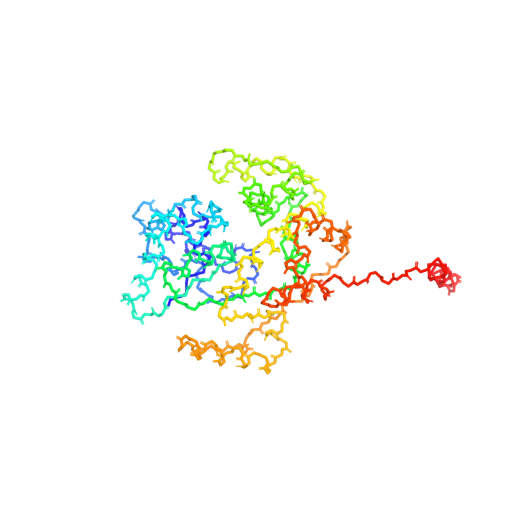77 -10.598 11.293 1.00 97.12 105 GLY A C 1
ATOM 827 O O . GLY A 1 105 ? 2.082 -11.150 12.273 1.00 97.12 105 GLY A O 1
ATOM 828 N N . TRP A 1 106 ? 3.255 -9.454 11.362 1.00 98.00 106 TRP A N 1
ATOM 829 C CA . TRP A 1 106 ? 3.455 -8.707 12.600 1.00 98.00 106 TRP A CA 1
ATOM 830 C C . TRP A 1 106 ? 2.131 -8.184 13.168 1.00 98.00 106 TRP A C 1
ATOM 832 O O . TRP A 1 106 ? 1.859 -8.382 14.353 1.00 98.00 106 TRP A O 1
ATOM 842 N N . LEU A 1 107 ? 1.280 -7.600 12.313 1.00 97.88 107 LEU A N 1
ATOM 843 C CA . LEU A 1 107 ? -0.047 -7.110 12.698 1.00 97.88 107 LEU A CA 1
ATOM 844 C C . LEU A 1 107 ? -0.931 -8.246 13.229 1.00 97.88 107 LEU A C 1
ATOM 846 O O . LEU A 1 107 ? -1.498 -8.116 14.311 1.00 97.88 107 LEU A O 1
ATOM 850 N N . ARG A 1 108 ? -0.993 -9.375 12.512 1.00 97.44 108 ARG A N 1
ATOM 851 C CA . ARG A 1 108 ? -1.806 -10.541 12.890 1.00 97.44 108 ARG A CA 1
ATOM 852 C C . ARG A 1 108 ? -1.405 -11.098 14.247 1.00 97.44 108 ARG A C 1
ATOM 854 O O . ARG A 1 108 ? -2.263 -11.373 15.076 1.00 97.44 108 ARG A O 1
ATOM 861 N N . ARG A 1 109 ? -0.100 -11.254 14.484 1.00 97.31 109 ARG A N 1
ATOM 862 C CA . ARG A 1 109 ? 0.419 -11.811 15.741 1.00 97.31 109 ARG A CA 1
ATOM 863 C C . ARG A 1 109 ? 0.095 -10.927 16.947 1.00 97.31 109 ARG A C 1
ATOM 865 O O . ARG A 1 109 ? -0.134 -11.460 18.024 1.00 97.31 109 ARG A O 1
ATOM 872 N N . ARG A 1 110 ? 0.094 -9.601 16.778 1.00 97.38 110 ARG A N 1
ATOM 873 C CA . ARG A 1 110 ? -0.077 -8.638 17.883 1.00 97.38 110 ARG A CA 1
ATOM 874 C C . ARG A 1 110 ? -1.521 -8.236 18.137 1.00 97.38 110 ARG A C 1
ATOM 876 O O . ARG A 1 110 ? -1.912 -8.091 19.287 1.00 97.38 110 ARG A O 1
ATOM 883 N N . PHE A 1 111 ? -2.306 -8.063 17.080 1.00 97.38 111 PHE A N 1
ATOM 884 C CA . PHE A 1 111 ? -3.651 -7.490 17.182 1.00 97.38 111 PHE A CA 1
ATOM 885 C C . PHE A 1 111 ? -4.755 -8.460 16.769 1.00 97.38 111 PHE A C 1
ATOM 887 O O . PHE A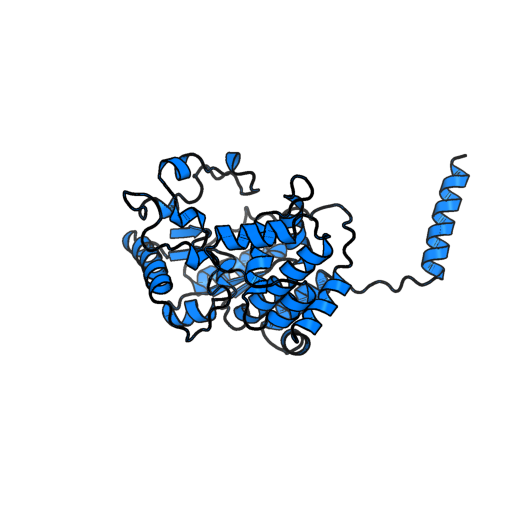 1 111 ? -5.932 -8.160 16.974 1.00 97.38 111 PHE A O 1
ATOM 894 N N . GLY A 1 112 ? -4.396 -9.614 16.198 1.00 95.69 112 GLY A N 1
ATOM 895 C CA . GLY A 1 112 ? -5.357 -10.516 15.578 1.00 95.69 112 GLY A CA 1
ATOM 896 C C . GLY A 1 112 ? -6.148 -9.796 14.486 1.00 95.69 112 GLY A C 1
ATOM 897 O O . GLY A 1 112 ? -5.593 -9.034 13.696 1.00 95.69 112 GLY A O 1
ATOM 898 N N . GLY A 1 113 ? -7.463 -10.010 14.484 1.00 95.25 113 GLY A N 1
ATOM 899 C CA . GLY A 1 113 ? -8.372 -9.411 13.513 1.00 95.25 113 GLY A CA 1
ATOM 900 C C . GLY A 1 113 ? -8.423 -10.167 12.186 1.00 95.25 113 GLY A C 1
ATOM 901 O O . GLY A 1 113 ? -7.783 -11.201 12.005 1.00 95.25 113 GLY A O 1
ATOM 902 N N . THR A 1 114 ? -9.240 -9.650 11.268 1.00 97.81 114 THR A N 1
ATOM 903 C CA . THR A 1 114 ? -9.379 -10.185 9.908 1.00 97.81 114 THR A CA 1
ATOM 904 C C . THR A 1 114 ? -8.477 -9.416 8.955 1.00 97.81 114 THR A C 1
ATOM 906 O O . THR A 1 114 ? -8.549 -8.188 8.872 1.00 97.81 114 THR A O 1
ATOM 909 N N . HIS A 1 115 ? -7.666 -10.136 8.186 1.00 98.06 115 HIS A N 1
ATOM 910 C CA . HIS A 1 115 ? -6.767 -9.568 7.194 1.00 98.06 115 HIS A CA 1
ATOM 911 C C . HIS A 1 115 ? -7.275 -9.818 5.776 1.00 98.06 115 HIS A C 1
ATOM 913 O O . HIS A 1 115 ? -7.201 -10.928 5.247 1.00 98.06 115 HIS A O 1
ATOM 919 N N . ILE A 1 116 ? -7.741 -8.744 5.139 1.00 98.00 116 ILE A N 1
ATOM 920 C CA . ILE A 1 116 ? -8.235 -8.755 3.763 1.00 98.00 116 ILE A CA 1
ATOM 921 C C . ILE A 1 116 ? -7.158 -8.165 2.850 1.00 98.00 116 ILE A C 1
ATOM 923 O O . ILE A 1 116 ? -6.803 -6.992 2.967 1.00 98.00 116 ILE A O 1
ATOM 927 N N . VAL A 1 117 ? -6.637 -8.970 1.925 1.00 98.31 117 VAL A N 1
ATOM 928 C CA . VAL A 1 117 ? -5.641 -8.535 0.939 1.00 98.31 117 VAL A CA 1
ATOM 929 C C . VAL A 1 117 ? -6.334 -8.149 -0.361 1.00 98.31 117 VAL A C 1
ATOM 931 O O . VAL A 1 117 ? -6.975 -8.971 -1.010 1.00 98.31 117 VAL A O 1
ATOM 934 N N . LEU A 1 118 ? -6.155 -6.899 -0.780 1.00 96.06 118 LEU A N 1
ATOM 935 C CA . LEU A 1 118 ? -6.600 -6.427 -2.089 1.00 96.06 118 LEU A CA 1
ATOM 936 C C . LEU A 1 118 ? -5.500 -6.675 -3.122 1.00 96.06 118 LEU A C 1
ATOM 938 O O . LEU A 1 118 ? -4.359 -6.264 -2.907 1.00 96.06 118 LEU A O 1
ATOM 942 N N . ILE A 1 119 ? -5.824 -7.312 -4.248 1.00 95.62 119 ILE A N 1
ATOM 943 C CA . ILE A 1 119 ? -4.907 -7.536 -5.372 1.00 95.62 119 ILE A CA 1
ATOM 944 C C . ILE A 1 119 ? -5.429 -6.882 -6.651 1.00 95.62 119 ILE A C 1
ATOM 946 O O . ILE A 1 119 ? -6.614 -6.947 -6.970 1.00 95.62 119 ILE A O 1
ATOM 950 N N . ARG A 1 120 ? -4.521 -6.242 -7.391 1.00 93.38 120 ARG A N 1
ATOM 951 C CA . ARG A 1 120 ? -4.809 -5.518 -8.636 1.00 93.38 120 ARG A CA 1
ATOM 952 C C . ARG A 1 120 ? -3.782 -5.857 -9.709 1.00 93.38 120 ARG A C 1
ATOM 954 O O . ARG A 1 120 ? -2.668 -6.256 -9.384 1.00 93.38 120 ARG A O 1
ATOM 961 N N . ASP A 1 121 ? -4.143 -5.693 -10.976 1.00 94.00 121 ASP A N 1
ATOM 962 C CA . ASP A 1 121 ? -3.243 -5.773 -12.121 1.00 94.00 121 ASP A CA 1
ATOM 963 C C . ASP A 1 121 ? -1.991 -4.898 -11.885 1.00 94.00 121 ASP A C 1
ATOM 965 O O . ASP A 1 121 ? -2.104 -3.668 -11.766 1.00 94.00 121 ASP A O 1
ATOM 969 N N . PRO A 1 122 ? -0.788 -5.503 -11.813 1.00 95.25 122 PRO A N 1
ATOM 970 C CA . PRO A 1 122 ? 0.434 -4.783 -11.468 1.00 95.25 122 PRO A CA 1
ATOM 971 C C . PRO A 1 122 ? 0.826 -3.749 -12.526 1.00 95.25 122 PRO A C 1
ATOM 973 O O . PRO A 1 122 ? 1.370 -2.695 -12.193 1.00 95.25 122 PRO A O 1
ATOM 976 N N . VAL A 1 123 ? 0.535 -4.002 -13.806 1.00 94.69 123 VAL A N 1
ATOM 977 C CA . VAL A 1 123 ? 0.857 -3.064 -14.885 1.00 94.69 123 VAL A CA 1
ATOM 978 C C . VAL A 1 123 ? -0.046 -1.841 -14.785 1.00 94.69 123 VAL A C 1
ATOM 980 O O . VAL A 1 123 ? 0.447 -0.715 -14.829 1.00 94.69 123 VAL A O 1
ATOM 983 N N . GLN A 1 124 ? -1.354 -2.025 -14.608 1.00 92.81 124 GLN A N 1
ATOM 984 C CA . GLN A 1 124 ? -2.298 -0.913 -14.473 1.00 92.81 124 GLN A CA 1
ATOM 985 C C . GLN A 1 124 ? -2.075 -0.123 -13.183 1.00 92.81 124 GLN A C 1
ATOM 987 O O . GLN A 1 124 ? -2.147 1.109 -13.201 1.00 92.81 124 GLN A O 1
ATOM 992 N N . GLN A 1 125 ? -1.737 -0.799 -12.084 1.00 93.56 125 GLN A N 1
ATOM 993 C CA . GLN A 1 125 ? -1.383 -0.140 -10.830 1.00 93.56 125 GLN A CA 1
ATOM 994 C C . GLN A 1 125 ? -0.124 0.722 -10.983 1.00 93.56 125 GLN A C 1
ATOM 996 O O . GLN A 1 125 ? -0.154 1.908 -10.649 1.00 93.56 125 GLN A O 1
ATOM 1001 N N . TRP A 1 126 ? 0.950 0.186 -11.571 1.00 95.25 126 TRP A N 1
ATOM 1002 C CA . TRP A 1 126 ? 2.152 0.975 -11.841 1.00 95.25 126 TRP A CA 1
ATOM 1003 C C . TRP A 1 126 ? 1.879 2.151 -12.783 1.00 95.25 126 TRP A C 1
ATOM 1005 O O . TRP A 1 126 ? 2.334 3.267 -12.533 1.00 95.25 126 TRP A O 1
ATOM 1015 N N . ARG A 1 127 ? 1.106 1.938 -13.855 1.00 92.88 127 ARG A N 1
ATOM 1016 C CA . ARG A 1 127 ? 0.759 3.004 -14.811 1.00 92.88 127 ARG A CA 1
ATOM 1017 C C . ARG A 1 127 ? -0.040 4.123 -14.160 1.00 92.88 127 ARG A C 1
ATOM 1019 O O . ARG A 1 127 ? 0.168 5.279 -14.525 1.00 92.88 127 ARG A O 1
ATOM 1026 N N . SER A 1 128 ? -0.889 3.802 -13.185 1.00 89.44 128 SER A N 1
ATOM 1027 C CA . SER A 1 128 ? -1.586 4.799 -12.373 1.00 89.44 128 SER A CA 1
ATOM 1028 C C . SER A 1 128 ? -0.591 5.724 -11.679 1.00 89.44 128 SER A C 1
ATOM 1030 O O . SER A 1 128 ? -0.656 6.938 -11.872 1.00 89.44 128 SER A O 1
ATOM 1032 N N . PHE A 1 129 ? 0.398 5.163 -10.976 1.00 89.19 129 PHE A N 1
ATOM 1033 C CA . PHE A 1 129 ? 1.455 5.944 -10.326 1.00 89.19 129 PHE A CA 1
ATOM 1034 C C . PHE A 1 129 ? 2.286 6.728 -11.341 1.00 89.19 129 PHE A C 1
ATOM 1036 O O . PHE A 1 129 ? 2.487 7.931 -11.192 1.00 89.19 129 PHE A O 1
ATOM 1043 N N . TYR A 1 130 ? 2.715 6.071 -12.417 1.00 90.44 130 TYR A N 1
ATOM 1044 C CA . TYR A 1 130 ? 3.560 6.669 -13.445 1.00 90.44 130 TYR A CA 1
ATOM 1045 C C . TYR A 1 130 ? 2.872 7.834 -14.177 1.00 90.44 130 TYR A C 1
ATOM 1047 O O . TYR A 1 130 ? 3.524 8.814 -14.538 1.00 90.44 130 TYR A O 1
ATOM 1055 N N . SER A 1 131 ? 1.548 7.773 -14.362 1.00 88.31 131 SER A N 1
ATOM 1056 C CA . SER A 1 131 ? 0.771 8.819 -15.042 1.00 88.31 131 SER A CA 1
ATOM 1057 C C . SER A 1 131 ? 0.744 10.160 -14.300 1.00 88.31 131 SER A C 1
ATOM 1059 O O . SER A 1 131 ? 0.466 11.187 -14.915 1.00 88.31 131 SER A O 1
ATOM 1061 N N . LEU A 1 132 ? 1.072 10.176 -13.001 1.00 86.38 132 LEU A N 1
ATOM 1062 C CA . LEU A 1 132 ? 1.103 11.391 -12.181 1.00 86.38 132 LEU A CA 1
ATOM 1063 C C . LEU A 1 132 ? 2.412 12.187 -12.327 1.00 86.38 132 LEU A C 1
ATOM 1065 O O . LEU A 1 132 ? 2.564 13.246 -11.711 1.00 86.38 132 LEU A O 1
ATOM 1069 N N . ARG A 1 133 ? 3.377 11.712 -13.128 1.00 86.44 133 ARG A N 1
ATOM 1070 C CA . ARG A 1 133 ? 4.630 12.435 -13.382 1.00 86.44 133 ARG A CA 1
ATOM 1071 C C . ARG A 1 133 ? 4.353 13.801 -14.018 1.00 86.44 133 ARG A C 1
ATOM 1073 O O . ARG A 1 133 ? 3.812 13.895 -15.116 1.00 86.44 133 ARG A O 1
ATOM 1080 N N . LYS A 1 134 ? 4.807 14.874 -13.362 1.00 71.44 134 LYS A N 1
ATOM 1081 C CA . LYS A 1 134 ? 4.830 16.240 -13.915 1.00 71.44 134 LYS A CA 1
ATOM 1082 C C . LYS A 1 134 ? 6.268 16.621 -14.256 1.00 71.44 134 LYS A C 1
ATOM 1084 O O . LYS A 1 134 ? 7.094 16.765 -13.351 1.00 71.44 134 LYS A O 1
ATOM 1089 N N . ARG A 1 135 ? 6.564 16.812 -15.554 1.00 66.81 135 ARG A N 1
ATOM 1090 C CA . ARG A 1 135 ? 7.945 16.904 -16.095 1.00 66.81 135 ARG A CA 1
ATOM 1091 C C . ARG A 1 135 ? 8.690 15.569 -15.822 1.00 66.81 135 ARG A C 1
ATOM 1093 O O . ARG A 1 135 ? 8.142 14.726 -15.117 1.00 66.81 135 ARG A O 1
ATOM 1100 N N . PRO A 1 136 ? 9.875 15.266 -16.385 1.00 69.31 136 PRO A N 1
ATOM 1101 C CA . PRO A 1 136 ? 10.496 13.946 -16.210 1.00 69.31 136 PRO A CA 1
ATOM 1102 C C . PRO A 1 136 ? 11.091 13.804 -14.799 1.00 69.31 136 PRO A C 1
ATOM 1104 O O . PRO A 1 136 ? 12.302 13.757 -14.638 1.00 69.31 136 PRO A O 1
ATOM 1107 N N . ARG A 1 137 ? 10.249 13.812 -13.763 1.00 79.19 137 ARG A N 1
ATOM 1108 C CA . ARG A 1 137 ? 10.592 13.636 -12.353 1.00 79.19 137 ARG A CA 1
ATOM 1109 C C . ARG A 1 137 ? 9.748 12.491 -11.789 1.00 79.19 137 ARG A C 1
ATOM 1111 O O . ARG A 1 137 ? 8.559 12.448 -12.097 1.00 79.19 137 ARG A O 1
ATOM 1118 N N . PRO A 1 138 ? 10.333 11.585 -10.987 1.00 83.56 138 PRO A N 1
ATOM 1119 C CA . PRO A 1 138 ? 9.586 10.540 -10.308 1.00 83.56 138 PRO A CA 1
ATOM 1120 C C . PRO A 1 138 ? 8.500 11.128 -9.414 1.00 83.56 138 PRO A C 1
ATOM 1122 O O . PRO A 1 138 ? 8.709 12.154 -8.759 1.00 83.56 138 PRO A O 1
ATOM 1125 N N . THR A 1 139 ? 7.357 10.460 -9.388 1.00 88.44 139 THR A N 1
ATOM 1126 C CA . THR A 1 139 ? 6.279 10.754 -8.443 1.00 88.44 139 THR A CA 1
ATOM 1127 C C . THR A 1 139 ? 6.668 10.340 -7.033 1.00 88.44 139 THR A C 1
ATOM 1129 O O . THR A 1 139 ? 7.615 9.578 -6.836 1.00 88.44 139 THR A O 1
ATOM 1132 N N . TYR A 1 140 ? 5.918 10.820 -6.044 1.00 88.44 140 TYR A N 1
ATOM 1133 C CA . TYR A 1 140 ? 6.098 10.379 -4.666 1.00 88.44 140 TYR A CA 1
ATOM 1134 C C . TYR A 1 140 ? 5.960 8.853 -4.529 1.00 88.44 140 TYR A C 1
ATOM 1136 O O . TYR A 1 140 ? 6.844 8.216 -3.967 1.00 88.44 140 TYR A O 1
ATOM 1144 N N . PHE A 1 141 ? 4.950 8.258 -5.175 1.00 90.88 141 PHE A N 1
ATOM 1145 C CA . PHE A 1 141 ? 4.743 6.807 -5.192 1.00 90.88 141 PHE A CA 1
ATOM 1146 C C . PHE A 1 141 ? 5.964 6.034 -5.695 1.00 90.88 141 PHE A C 1
ATOM 1148 O O . PHE A 1 141 ? 6.343 5.038 -5.089 1.00 90.88 141 PHE A O 1
ATOM 1155 N N . GLU A 1 142 ? 6.609 6.506 -6.767 1.00 94.12 142 GLU A N 1
ATOM 1156 C CA . GLU A 1 142 ? 7.834 5.888 -7.290 1.00 94.12 142 GLU A CA 1
ATOM 1157 C C . GLU A 1 142 ? 9.008 6.019 -6.317 1.00 94.12 142 GLU A C 1
ATOM 1159 O O . GLU A 1 142 ? 9.772 5.072 -6.151 1.00 94.12 142 GLU A O 1
ATOM 1164 N N . LEU A 1 143 ? 9.147 7.175 -5.660 1.00 95.56 143 LEU A N 1
ATOM 1165 C CA . LEU A 1 143 ? 10.206 7.400 -4.675 1.00 95.56 143 LEU A CA 1
ATOM 1166 C C . LEU A 1 143 ? 10.058 6.467 -3.470 1.00 95.56 143 LEU A C 1
ATOM 1168 O O . LEU A 1 143 ? 11.060 5.904 -3.039 1.00 95.56 143 LEU A O 1
ATOM 1172 N N . CYS A 1 144 ? 8.833 6.232 -2.991 1.00 96.31 144 CYS A N 1
ATOM 1173 C CA . CYS A 1 144 ? 8.579 5.250 -1.937 1.00 96.31 144 CYS A CA 1
ATOM 1174 C C . CYS A 1 144 ? 9.018 3.840 -2.351 1.00 96.31 144 CYS A C 1
ATOM 1176 O O . CYS A 1 144 ? 9.653 3.166 -1.550 1.00 96.31 144 CYS A O 1
ATOM 1178 N N . GLN A 1 145 ? 8.755 3.406 -3.595 1.00 97.12 145 GLN A N 1
ATOM 1179 C CA . GLN A 1 145 ? 9.201 2.079 -4.055 1.00 97.12 145 GLN A CA 1
ATOM 1180 C C . GLN A 1 145 ? 10.727 1.947 -4.026 1.00 97.12 145 GLN A C 1
ATOM 1182 O O . GLN A 1 145 ? 11.247 0.895 -3.667 1.00 97.12 145 GLN A O 1
ATOM 1187 N N . TYR A 1 146 ? 11.455 3.011 -4.381 1.00 97.38 146 TYR A N 1
ATOM 1188 C CA . TYR A 1 146 ? 12.916 3.000 -4.324 1.00 97.38 146 TYR A CA 1
ATOM 1189 C C . TYR A 1 146 ? 13.444 2.913 -2.895 1.00 97.38 146 TYR A C 1
ATOM 1191 O O . TYR A 1 146 ? 14.380 2.154 -2.662 1.00 97.38 146 TYR A O 1
ATOM 1199 N N . VAL A 1 147 ? 12.851 3.666 -1.961 1.00 97.56 147 VAL A N 1
ATOM 1200 C CA . VAL A 1 147 ? 13.241 3.628 -0.543 1.00 97.56 147 VAL A CA 1
ATOM 1201 C C . VAL A 1 147 ? 12.949 2.249 0.044 1.00 97.56 147 VAL A C 1
ATOM 1203 O O . VAL A 1 147 ? 13.878 1.598 0.513 1.00 97.56 147 VAL A O 1
ATOM 1206 N N . ILE A 1 148 ? 11.713 1.753 -0.103 1.00 97.69 148 ILE A N 1
ATOM 1207 C CA . ILE A 1 148 ? 11.305 0.432 0.398 1.00 97.69 148 ILE A CA 1
ATOM 1208 C C . ILE A 1 148 ? 12.233 -0.657 -0.144 1.00 97.69 148 ILE A C 1
ATOM 1210 O O . ILE A 1 148 ? 12.780 -1.429 0.632 1.00 97.69 148 ILE A O 1
ATOM 1214 N N . LEU A 1 149 ? 12.458 -0.712 -1.462 1.00 97.88 149 LEU A N 1
ATOM 1215 C CA . LEU A 1 149 ? 13.310 -1.748 -2.050 1.00 97.88 149 LEU A CA 1
ATOM 1216 C C . LEU A 1 149 ? 14.766 -1.643 -1.586 1.00 97.88 149 LEU A C 1
ATOM 1218 O O . LEU A 1 149 ? 15.427 -2.663 -1.437 1.00 97.88 149 LEU A O 1
ATOM 1222 N N . SER A 1 150 ? 15.276 -0.428 -1.363 1.00 96.81 150 SER A N 1
ATOM 1223 C CA . SER A 1 150 ? 16.655 -0.236 -0.903 1.00 96.81 150 SER A CA 1
ATOM 1224 C C . SER A 1 150 ? 16.907 -0.717 0.529 1.00 96.81 150 SER A C 1
ATOM 1226 O O . SER A 1 150 ? 18.064 -0.900 0.897 1.00 96.81 150 SER A O 1
ATOM 1228 N N . GLU A 1 151 ? 15.841 -0.927 1.302 1.00 95.00 151 GLU A N 1
ATOM 1229 C CA . GLU A 1 151 ? 15.864 -1.284 2.726 1.00 95.00 151 GLU A CA 1
ATOM 1230 C C . GLU A 1 151 ? 15.212 -2.648 3.009 1.00 95.00 151 GLU A C 1
ATOM 1232 O O . GLU A 1 151 ? 15.249 -3.137 4.136 1.00 95.00 151 GLU A O 1
ATOM 1237 N N . ALA A 1 152 ? 14.588 -3.264 2.003 1.00 94.19 152 ALA A N 1
ATOM 1238 C CA . ALA A 1 152 ? 13.860 -4.514 2.150 1.00 94.19 152 ALA A CA 1
ATOM 1239 C C . ALA A 1 152 ? 14.813 -5.694 2.365 1.00 94.19 152 ALA A C 1
ATOM 1241 O O . ALA A 1 152 ? 15.619 -6.009 1.486 1.00 94.19 152 ALA A O 1
ATOM 1242 N N . ALA A 1 153 ? 14.638 -6.402 3.482 1.00 87.25 153 ALA A N 1
ATOM 1243 C CA . ALA A 1 153 ? 15.230 -7.721 3.674 1.00 87.25 153 ALA A CA 1
ATOM 1244 C C . ALA A 1 153 ? 14.718 -8.684 2.586 1.00 87.25 153 ALA A C 1
ATOM 1246 O O . ALA A 1 153 ? 13.508 -8.790 2.367 1.00 87.25 153 ALA A O 1
ATOM 1247 N N . GLY A 1 154 ? 15.630 -9.351 1.877 1.00 87.94 154 GLY A N 1
ATOM 1248 C CA . GLY A 1 154 ? 15.313 -10.172 0.699 1.00 87.94 154 GLY A CA 1
ATOM 1249 C C . GLY A 1 154 ? 15.134 -9.369 -0.599 1.00 87.94 154 GLY A C 1
ATOM 1250 O O . GLY A 1 154 ? 14.894 -9.944 -1.660 1.00 87.94 154 GLY A O 1
ATOM 1251 N N . GLY A 1 155 ? 15.251 -8.039 -0.545 1.00 94.00 155 GLY A N 1
ATOM 1252 C CA . GLY A 1 155 ? 15.211 -7.143 -1.701 1.00 94.00 155 GLY A CA 1
ATOM 1253 C C . GLY A 1 155 ? 16.591 -6.762 -2.242 1.00 94.00 155 GLY A C 1
ATOM 1254 O O . GLY A 1 155 ? 16.677 -6.074 -3.260 1.00 94.00 155 GLY A O 1
ATOM 1255 N N . GLU A 1 156 ? 17.682 -7.195 -1.606 1.00 96.38 156 GLU A N 1
ATOM 1256 C CA . GLU A 1 156 ? 19.042 -6.686 -1.822 1.00 96.38 156 GLU A CA 1
ATOM 1257 C C . GLU A 1 156 ? 19.532 -6.928 -3.250 1.00 96.38 156 GLU A C 1
ATOM 1259 O O . GLU A 1 156 ? 20.175 -6.067 -3.855 1.00 96.38 156 GLU A O 1
ATOM 1264 N N . ALA A 1 157 ? 19.230 -8.094 -3.819 1.00 96.69 157 ALA A N 1
ATOM 1265 C CA . ALA A 1 157 ? 19.589 -8.416 -5.195 1.00 96.69 157 ALA A CA 1
ATOM 1266 C C . ALA A 1 157 ? 18.814 -7.548 -6.205 1.00 96.69 157 ALA A C 1
ATOM 1268 O O . ALA A 1 157 ? 19.408 -7.019 -7.152 1.00 96.69 157 ALA A O 1
ATOM 1269 N N . GLY A 1 158 ? 17.522 -7.305 -5.955 1.00 97.00 158 GLY A N 1
ATOM 1270 C CA . GLY A 1 158 ? 16.703 -6.371 -6.732 1.00 97.00 158 GLY A CA 1
ATOM 1271 C C . GLY A 1 158 ? 17.198 -4.925 -6.618 1.00 97.00 158 GLY A C 1
ATOM 1272 O O . GLY A 1 158 ? 17.359 -4.238 -7.630 1.00 97.00 158 GLY A O 1
ATOM 1273 N N . ALA A 1 159 ? 17.530 -4.476 -5.405 1.00 97.31 159 ALA A N 1
ATOM 1274 C CA . ALA A 1 159 ? 18.119 -3.166 -5.149 1.00 97.31 159 ALA A CA 1
ATOM 1275 C C . ALA A 1 159 ? 19.450 -3.000 -5.896 1.00 97.31 159 ALA A C 1
ATOM 1277 O O . ALA A 1 159 ? 19.626 -2.031 -6.638 1.00 97.31 159 ALA A O 1
ATOM 1278 N N . ARG A 1 160 ? 20.357 -3.980 -5.794 1.00 97.00 160 ARG A N 1
ATOM 1279 C CA . ARG A 1 160 ? 21.659 -3.987 -6.482 1.00 97.00 160 ARG A CA 1
ATOM 1280 C C . ARG A 1 160 ? 21.504 -3.928 -7.998 1.00 97.00 160 ARG A C 1
ATOM 1282 O O . ARG A 1 160 ? 22.173 -3.120 -8.640 1.00 97.00 160 ARG A O 1
ATOM 1289 N N . ARG A 1 161 ? 20.583 -4.714 -8.567 1.00 95.56 161 ARG A N 1
ATOM 1290 C CA . ARG A 1 161 ? 20.260 -4.709 -10.005 1.00 95.56 161 ARG A CA 1
ATOM 1291 C C . ARG A 1 161 ? 19.856 -3.321 -10.501 1.00 95.56 161 ARG A C 1
ATOM 1293 O O . ARG A 1 161 ? 20.212 -2.934 -11.612 1.00 95.56 161 ARG A O 1
ATOM 1300 N N . LEU A 1 162 ? 19.109 -2.577 -9.692 1.00 95.88 162 LEU A N 1
ATOM 1301 C CA . LEU A 1 162 ? 18.647 -1.230 -10.028 1.00 95.88 162 LEU A CA 1
ATOM 1302 C C . LEU A 1 162 ? 19.623 -0.130 -9.590 1.00 95.88 162 LEU A C 1
ATOM 1304 O O . LEU A 1 162 ? 19.360 1.052 -9.821 1.00 95.88 162 LEU A O 1
ATOM 1308 N N . GLY A 1 163 ? 20.744 -0.502 -8.968 1.00 94.12 163 GLY A N 1
ATOM 1309 C CA . GLY A 1 163 ? 21.673 0.434 -8.359 1.00 94.12 163 GLY A CA 1
ATOM 1310 C C . GLY A 1 163 ? 20.977 1.297 -7.311 1.00 94.12 163 GLY A C 1
ATOM 1311 O O . GLY A 1 163 ? 21.130 2.513 -7.339 1.00 94.12 163 GLY A O 1
ATOM 1312 N N . LEU A 1 164 ? 20.171 0.713 -6.434 1.00 94.56 164 LEU A N 1
ATOM 1313 C CA . LEU A 1 164 ? 19.611 1.380 -5.263 1.00 94.56 164 LEU A CA 1
ATOM 1314 C C . LEU A 1 164 ? 20.508 1.102 -4.058 1.00 94.56 164 LEU A C 1
ATOM 1316 O O . LEU A 1 164 ? 21.113 0.038 -3.959 1.00 94.56 164 LEU A O 1
ATOM 1320 N N . ALA A 1 165 ? 20.600 2.073 -3.159 1.00 91.06 165 ALA A N 1
ATOM 1321 C CA . ALA A 1 165 ? 21.323 1.943 -1.905 1.00 91.06 165 ALA A CA 1
ATOM 1322 C C . ALA A 1 165 ? 20.511 2.638 -0.817 1.00 91.06 165 ALA A C 1
ATOM 1324 O O . ALA A 1 165 ? 20.008 3.744 -1.054 1.00 91.06 165 ALA A O 1
ATOM 1325 N N . ALA A 1 166 ? 20.397 1.990 0.344 1.00 91.50 166 ALA A N 1
ATOM 1326 C CA . ALA A 1 166 ? 19.802 2.605 1.518 1.00 91.50 166 ALA A CA 1
ATOM 1327 C C . ALA A 1 166 ? 20.535 3.916 1.827 1.00 91.50 166 ALA A C 1
ATOM 1329 O O . ALA A 1 166 ? 21.759 4.017 1.702 1.00 91.50 166 ALA A O 1
ATOM 1330 N N . SER A 1 167 ? 19.770 4.938 2.185 1.00 91.06 167 SER A N 1
ATOM 1331 C CA . SER A 1 167 ? 20.302 6.232 2.609 1.00 91.06 167 SER A CA 1
ATOM 1332 C C . SER A 1 167 ? 20.036 6.410 4.099 1.00 91.06 167 SER A C 1
ATOM 1334 O O . SER A 1 167 ? 19.065 5.876 4.619 1.00 91.06 167 SER A O 1
ATOM 1336 N N . GLN A 1 168 ? 20.913 7.140 4.779 1.00 90.12 168 GLN A N 1
ATOM 1337 C CA . GLN A 1 168 ? 20.741 7.480 6.192 1.00 90.12 168 GLN A CA 1
ATOM 1338 C C . GLN A 1 168 ? 19.888 8.747 6.337 1.00 90.12 168 GLN A C 1
ATOM 1340 O O . GLN A 1 168 ? 19.724 9.496 5.369 1.00 90.12 168 GLN A O 1
ATOM 1345 N N . GLY A 1 169 ? 19.402 9.001 7.550 1.00 93.00 169 GLY A N 1
ATOM 1346 C CA . GLY A 1 169 ? 18.598 10.179 7.879 1.00 93.00 169 GLY A CA 1
ATOM 1347 C C . GLY A 1 169 ? 17.103 9.886 7.934 1.00 93.00 169 GLY A C 1
ATOM 1348 O O . GLY A 1 169 ? 16.669 8.731 7.922 1.00 93.00 169 GLY A O 1
ATOM 1349 N N . ASP A 1 170 ? 16.307 10.948 8.025 1.00 94.12 170 ASP A N 1
ATOM 1350 C CA . ASP A 1 170 ? 14.859 10.803 8.112 1.00 94.12 170 ASP A CA 1
ATOM 1351 C C . ASP A 1 170 ? 14.243 10.382 6.760 1.00 94.12 170 ASP A C 1
ATOM 1353 O O . ASP A 1 170 ? 14.916 10.199 5.739 1.00 94.12 170 ASP A O 1
ATOM 1357 N N . LEU A 1 171 ? 12.926 10.167 6.732 1.00 94.62 171 LEU A N 1
ATOM 1358 C CA . LEU A 1 171 ? 12.241 9.792 5.493 1.00 94.62 171 LEU A CA 1
ATOM 1359 C C . LEU A 1 171 ? 12.395 10.858 4.389 1.00 94.62 171 LEU A C 1
ATOM 1361 O O . LEU A 1 171 ? 12.506 10.513 3.210 1.00 94.62 171 LEU A O 1
ATOM 1365 N N . ALA A 1 172 ? 12.405 12.146 4.738 1.00 94.12 172 ALA A N 1
ATOM 1366 C CA . ALA A 1 172 ? 12.531 13.220 3.761 1.00 94.12 172 ALA A CA 1
ATOM 1367 C C . ALA A 1 172 ? 13.927 13.225 3.121 1.00 94.12 172 ALA A C 1
ATOM 1369 O O . ALA A 1 172 ? 14.024 13.360 1.895 1.00 94.12 172 ALA A O 1
ATOM 1370 N N . ASP A 1 173 ? 14.977 12.996 3.912 1.00 95.56 173 ASP A N 1
ATOM 1371 C CA . ASP A 1 173 ? 16.358 12.860 3.443 1.00 95.56 173 ASP A CA 1
ATOM 1372 C C . ASP A 1 173 ? 16.504 11.689 2.468 1.00 95.56 173 ASP A C 1
ATOM 1374 O O . ASP A 1 173 ? 17.029 11.843 1.358 1.00 95.56 173 ASP A O 1
ATOM 1378 N N . ARG A 1 174 ? 15.952 10.524 2.825 1.00 96.38 174 ARG A N 1
ATOM 1379 C CA . ARG A 1 174 ? 15.984 9.319 1.981 1.00 96.38 174 ARG A CA 1
ATOM 1380 C C . ARG A 1 174 ? 15.224 9.504 0.670 1.00 96.38 174 ARG A C 1
ATOM 1382 O O . ARG A 1 174 ? 15.738 9.182 -0.406 1.00 96.38 174 ARG A O 1
ATOM 1389 N N . ILE A 1 175 ? 14.033 10.103 0.720 1.00 95.56 175 ILE A N 1
ATOM 1390 C CA . ILE A 1 175 ? 13.252 10.447 -0.478 1.00 95.56 175 ILE A CA 1
ATOM 1391 C C . ILE A 1 175 ? 14.003 11.468 -1.343 1.00 95.56 175 ILE A C 1
ATOM 1393 O O . ILE A 1 175 ? 13.997 11.364 -2.577 1.00 95.56 175 ILE A O 1
ATOM 1397 N N . HIS A 1 176 ? 14.674 12.448 -0.730 1.00 94.69 176 HIS A N 1
ATOM 1398 C CA . HIS A 1 176 ? 15.496 13.420 -1.444 1.00 94.69 176 HIS A CA 1
ATOM 1399 C C . HIS A 1 176 ? 16.688 12.749 -2.139 1.00 94.69 176 HIS A C 1
ATOM 1401 O O . HIS A 1 176 ? 16.929 13.007 -3.325 1.00 94.69 176 HIS A O 1
ATOM 1407 N N . ALA A 1 177 ? 17.394 11.851 -1.452 1.00 94.88 177 ALA A N 1
ATOM 1408 C CA . ALA A 1 177 ? 18.510 11.088 -2.002 1.00 94.88 177 ALA A CA 1
ATOM 1409 C C . ALA A 1 177 ? 18.069 10.223 -3.196 1.00 94.88 177 ALA A C 1
ATOM 1411 O O . ALA A 1 177 ? 18.648 10.325 -4.288 1.00 94.88 177 ALA A O 1
ATOM 1412 N N . ALA A 1 178 ? 16.976 9.464 -3.042 1.00 95.06 178 ALA A N 1
ATOM 1413 C CA . ALA A 1 178 ? 16.380 8.672 -4.117 1.00 95.06 178 ALA A CA 1
ATOM 1414 C C . ALA A 1 178 ? 16.002 9.552 -5.319 1.00 95.06 178 ALA A C 1
ATOM 1416 O O . ALA A 1 178 ? 16.332 9.240 -6.467 1.00 95.06 178 ALA A O 1
ATOM 1417 N N . ARG A 1 179 ? 15.384 10.715 -5.072 1.00 93.88 179 ARG A N 1
ATOM 1418 C CA . ARG A 1 179 ? 15.021 11.675 -6.123 1.00 93.88 179 ARG A CA 1
ATOM 1419 C C . ARG A 1 179 ? 16.247 12.216 -6.847 1.00 93.88 179 ARG A C 1
ATOM 1421 O O . ARG A 1 179 ? 16.239 12.271 -8.076 1.00 93.88 179 ARG A O 1
ATOM 1428 N N . LYS A 1 180 ? 17.294 12.619 -6.124 1.00 92.62 180 LYS A N 1
ATOM 1429 C CA . LYS A 1 180 ? 18.534 13.154 -6.710 1.00 92.62 180 LYS A CA 1
ATOM 1430 C C . LYS A 1 180 ? 19.172 12.136 -7.655 1.00 92.62 180 LYS A C 1
ATOM 1432 O O . LYS A 1 180 ? 19.554 12.510 -8.767 1.00 92.62 180 LYS A O 1
ATOM 1437 N N . ARG A 1 181 ? 19.214 10.867 -7.238 1.00 91.44 181 ARG A N 1
ATOM 1438 C CA . ARG A 1 181 ? 19.788 9.750 -7.999 1.00 91.44 181 ARG A CA 1
ATOM 1439 C C . ARG A 1 181 ? 18.937 9.355 -9.209 1.00 91.44 181 ARG A C 1
ATOM 1441 O O . ARG A 1 181 ? 19.469 9.167 -10.297 1.00 91.44 181 ARG A O 1
ATOM 1448 N N . LEU A 1 182 ? 17.617 9.274 -9.046 1.00 92.00 182 LEU A N 1
ATOM 1449 C CA . LEU A 1 182 ? 16.717 8.633 -10.016 1.00 92.00 182 LEU A CA 1
ATOM 1450 C C . LEU A 1 182 ? 15.833 9.615 -10.787 1.00 92.00 182 LEU A C 1
ATOM 1452 O O . LEU A 1 182 ? 14.967 9.191 -11.553 1.00 92.00 182 LEU A O 1
ATOM 1456 N N . LYS A 1 183 ? 16.062 10.931 -10.652 1.00 88.94 183 LYS A N 1
ATOM 1457 C CA . LYS A 1 183 ? 15.266 11.969 -11.331 1.00 88.94 183 LYS A CA 1
ATOM 1458 C C . LYS A 1 183 ? 15.067 11.715 -12.827 1.00 88.94 183 LYS A C 1
ATOM 1460 O O . LYS A 1 183 ? 14.009 12.029 -13.342 1.00 88.94 183 LYS A O 1
ATOM 1465 N N . ARG A 1 184 ? 16.062 11.149 -13.517 1.00 89.12 184 ARG A N 1
ATOM 1466 C CA . ARG A 1 184 ? 16.041 10.879 -14.968 1.00 89.12 184 ARG A CA 1
ATOM 1467 C C . ARG A 1 184 ? 16.029 9.387 -15.306 1.00 89.12 184 ARG A C 1
ATOM 1469 O O . ARG A 1 184 ? 16.287 9.025 -16.449 1.00 89.12 184 ARG A O 1
ATOM 1476 N N . ALA A 1 185 ? 15.754 8.523 -14.331 1.00 90.69 185 ALA A N 1
ATOM 1477 C CA . ALA A 1 185 ? 15.704 7.090 -14.575 1.00 90.69 185 ALA A CA 1
ATOM 1478 C C . ALA A 1 185 ? 14.605 6.756 -15.608 1.00 90.69 185 ALA A C 1
ATOM 1480 O O . ALA A 1 185 ? 13.508 7.334 -15.545 1.00 90.69 185 ALA A O 1
ATOM 1481 N N . PRO A 1 186 ? 14.875 5.844 -16.561 1.00 92.06 186 PRO A N 1
ATOM 1482 C CA . PRO A 1 186 ? 13.886 5.431 -17.547 1.00 92.06 186 PRO A CA 1
ATOM 1483 C C . PRO A 1 186 ? 12.729 4.681 -16.877 1.00 92.06 186 PRO A C 1
ATOM 1485 O O . PRO A 1 186 ? 12.882 4.097 -15.805 1.00 92.06 186 PRO A O 1
ATOM 1488 N N . ALA A 1 187 ? 11.574 4.647 -17.547 1.00 92.88 187 ALA A N 1
ATOM 1489 C CA . ALA A 1 187 ? 10.350 4.026 -17.035 1.00 92.88 187 ALA A CA 1
ATOM 1490 C C . ALA A 1 187 ? 10.548 2.574 -16.556 1.00 92.88 187 ALA A C 1
ATOM 1492 O O . ALA A 1 187 ? 9.977 2.187 -15.542 1.00 92.88 187 ALA A O 1
ATOM 1493 N N . ARG A 1 188 ? 11.417 1.803 -17.226 1.00 95.12 188 ARG A N 1
ATOM 1494 C CA . ARG A 1 188 ? 11.742 0.420 -16.844 1.00 95.12 188 ARG A CA 1
ATOM 1495 C C . ARG A 1 188 ? 12.301 0.282 -15.422 1.00 95.12 188 ARG A C 1
ATOM 1497 O O . ARG A 1 188 ? 11.976 -0.685 -14.754 1.00 95.12 188 ARG A O 1
ATOM 1504 N N . VAL A 1 189 ? 13.085 1.255 -14.939 1.00 95.56 189 VAL A N 1
ATOM 1505 C CA . VAL A 1 189 ? 13.665 1.223 -13.579 1.00 95.56 189 VAL A CA 1
ATOM 1506 C C . VAL A 1 189 ? 12.570 1.415 -12.536 1.00 95.56 189 VAL A C 1
ATOM 1508 O O . VAL A 1 189 ? 12.522 0.695 -11.547 1.00 95.56 189 VAL A O 1
ATOM 1511 N N . SER A 1 190 ? 11.658 2.353 -12.796 1.00 95.62 190 SER A N 1
ATOM 1512 C CA . SER A 1 190 ? 10.477 2.581 -11.960 1.00 95.62 190 SER A CA 1
ATOM 1513 C C . SER A 1 190 ? 9.569 1.353 -11.918 1.00 95.62 190 SER A C 1
ATOM 1515 O O . SER A 1 190 ? 9.166 0.928 -10.839 1.00 95.62 190 SER A O 1
ATOM 1517 N N . PHE A 1 191 ? 9.290 0.753 -13.080 1.00 97.00 191 PHE A N 1
ATOM 1518 C CA . PHE A 1 191 ? 8.479 -0.459 -13.162 1.00 97.00 191 PHE A CA 1
ATOM 1519 C C . PHE A 1 191 ? 9.124 -1.627 -12.414 1.00 97.00 191 PHE A C 1
ATOM 1521 O O . PHE A 1 191 ? 8.451 -2.281 -11.627 1.00 97.00 191 PHE A O 1
ATOM 1528 N N . ALA A 1 192 ? 10.424 -1.859 -12.608 1.00 97.81 192 ALA A N 1
ATOM 1529 C CA . ALA A 1 192 ? 11.145 -2.934 -11.937 1.00 97.81 192 ALA A CA 1
ATOM 1530 C C . ALA A 1 192 ? 11.178 -2.749 -10.410 1.00 97.81 192 ALA A C 1
ATOM 1532 O O . ALA A 1 192 ? 10.956 -3.714 -9.685 1.00 97.81 192 ALA A O 1
ATOM 1533 N N . ALA A 1 193 ? 11.392 -1.522 -9.915 1.00 98.06 193 ALA A N 1
ATOM 1534 C CA . ALA A 1 193 ? 11.352 -1.239 -8.478 1.00 98.06 193 ALA A CA 1
ATOM 1535 C C . ALA A 1 193 ? 9.951 -1.456 -7.892 1.00 98.06 193 ALA A C 1
ATOM 1537 O O . ALA A 1 193 ? 9.809 -2.125 -6.873 1.00 98.06 193 ALA A O 1
ATOM 1538 N N . PHE A 1 194 ? 8.917 -0.938 -8.565 1.00 97.94 194 PHE A N 1
ATOM 1539 C CA . PHE A 1 194 ? 7.527 -1.193 -8.192 1.00 97.94 194 PHE A CA 1
ATOM 1540 C C . PHE A 1 194 ? 7.230 -2.690 -8.147 1.00 97.94 194 PHE A C 1
ATOM 1542 O O . PHE A 1 194 ? 6.639 -3.162 -7.185 1.00 97.94 194 PHE A O 1
ATOM 1549 N N . LEU A 1 195 ? 7.637 -3.438 -9.173 1.00 98.12 195 LEU A N 1
ATOM 1550 C CA . LEU A 1 195 ? 7.333 -4.855 -9.262 1.00 98.12 195 LEU A CA 1
ATOM 1551 C C . LEU A 1 195 ? 8.038 -5.654 -8.164 1.00 98.12 195 LEU A C 1
ATOM 1553 O O . LEU A 1 195 ? 7.425 -6.553 -7.600 1.00 98.12 195 LEU A O 1
ATOM 1557 N N . ALA A 1 196 ? 9.289 -5.322 -7.847 1.00 98.31 196 ALA A N 1
ATOM 1558 C CA . ALA A 1 196 ? 10.015 -5.960 -6.756 1.00 98.31 196 ALA A CA 1
ATOM 1559 C C . ALA A 1 196 ? 9.254 -5.816 -5.433 1.00 98.31 196 ALA A C 1
ATOM 1561 O O . ALA A 1 196 ? 8.934 -6.817 -4.797 1.00 98.31 196 ALA A O 1
ATOM 1562 N N . VAL A 1 197 ? 8.885 -4.582 -5.067 1.00 98.31 197 VAL A N 1
ATOM 1563 C CA . VAL A 1 197 ? 8.105 -4.320 -3.850 1.00 98.31 197 VAL A CA 1
ATOM 1564 C C . VAL A 1 197 ? 6.740 -4.999 -3.929 1.00 98.31 197 VAL A C 1
ATOM 1566 O O . VAL A 1 197 ? 6.350 -5.667 -2.984 1.00 98.31 197 VAL A O 1
ATOM 1569 N N . TYR A 1 198 ? 6.038 -4.904 -5.061 1.00 98.00 198 TYR A N 1
ATOM 1570 C CA . TYR A 1 198 ? 4.741 -5.547 -5.277 1.00 98.00 198 TYR A CA 1
ATOM 1571 C C . TYR A 1 198 ? 4.812 -7.057 -5.010 1.00 98.00 198 TYR A C 1
ATOM 1573 O O . TYR A 1 198 ? 4.059 -7.571 -4.186 1.00 98.00 198 TYR A O 1
ATOM 1581 N N . VAL A 1 199 ? 5.730 -7.778 -5.659 1.00 97.56 199 VAL A N 1
ATOM 1582 C CA . VAL A 1 199 ? 5.827 -9.237 -5.520 1.00 97.56 199 VAL A CA 1
ATOM 1583 C C . VAL A 1 199 ? 6.255 -9.620 -4.103 1.00 97.56 199 VAL A C 1
ATOM 1585 O O . VAL A 1 199 ? 5.607 -10.479 -3.511 1.00 97.56 199 VAL A O 1
ATOM 1588 N N . LEU A 1 200 ? 7.265 -8.958 -3.526 1.00 97.62 200 LEU A N 1
ATOM 1589 C CA . LEU A 1 200 ? 7.693 -9.214 -2.144 1.00 97.62 200 LEU A CA 1
ATOM 1590 C C . LEU A 1 200 ? 6.544 -8.990 -1.146 1.00 97.62 200 LEU A C 1
ATOM 1592 O O . LEU A 1 200 ? 6.300 -9.830 -0.280 1.00 97.62 200 LEU A O 1
ATOM 1596 N N . SER A 1 201 ? 5.781 -7.906 -1.310 1.00 97.81 201 SER A N 1
ATOM 1597 C CA . SER A 1 201 ? 4.607 -7.587 -0.489 1.00 97.81 201 SER A CA 1
ATOM 1598 C C . SER A 1 201 ? 3.533 -8.667 -0.554 1.00 97.81 201 SER A C 1
ATOM 1600 O O . SER A 1 201 ? 3.023 -9.087 0.483 1.00 97.81 201 SER A O 1
ATOM 1602 N N . TYR A 1 202 ? 3.184 -9.153 -1.747 1.00 97.94 202 TYR A N 1
ATOM 1603 C CA . TYR A 1 202 ? 2.165 -10.198 -1.880 1.00 97.94 202 TYR A CA 1
ATOM 1604 C C . TYR A 1 202 ? 2.667 -11.583 -1.456 1.00 97.94 202 TYR A C 1
ATOM 1606 O O . TYR A 1 202 ? 1.886 -12.349 -0.896 1.00 97.94 202 TYR A O 1
ATOM 1614 N N . VAL A 1 203 ? 3.950 -11.903 -1.649 1.00 96.56 203 VAL A N 1
ATOM 1615 C CA . VAL A 1 203 ? 4.553 -13.136 -1.111 1.00 96.56 203 VAL A CA 1
ATOM 1616 C C . VAL A 1 203 ? 4.510 -13.131 0.420 1.00 96.56 203 VAL A C 1
ATOM 1618 O O . VAL A 1 203 ? 4.178 -14.149 1.026 1.00 96.56 203 VAL A O 1
ATOM 1621 N N . ALA A 1 204 ? 4.756 -11.981 1.055 1.00 95.88 204 ALA A N 1
ATOM 1622 C CA . ALA A 1 204 ? 4.609 -11.834 2.500 1.00 95.88 204 ALA A CA 1
ATOM 1623 C C . ALA A 1 204 ? 3.140 -11.934 2.957 1.00 95.88 204 ALA A C 1
ATOM 1625 O O . ALA A 1 204 ? 2.854 -12.560 3.985 1.00 95.88 204 ALA A O 1
ATOM 1626 N N . ALA A 1 205 ? 2.208 -11.345 2.201 1.00 97.75 205 ALA A N 1
ATOM 1627 C CA . ALA A 1 205 ? 0.825 -11.172 2.636 1.00 97.75 205 ALA A CA 1
ATOM 1628 C C . ALA A 1 205 ? -0.119 -12.334 2.348 1.00 97.75 205 ALA A C 1
ATOM 1630 O O . ALA A 1 205 ? -0.906 -12.698 3.219 1.00 97.75 205 ALA A O 1
ATOM 1631 N N . LEU A 1 206 ? -0.057 -12.928 1.157 1.00 97.56 206 LEU A N 1
ATOM 1632 C CA . LEU A 1 206 ? -1.047 -13.918 0.725 1.00 97.56 206 LEU A CA 1
ATOM 1633 C C . LEU A 1 206 ? -1.138 -15.148 1.641 1.00 97.56 206 LEU A C 1
ATOM 1635 O O . LEU A 1 206 ? -2.260 -15.556 1.927 1.00 97.56 206 LEU A O 1
ATOM 1639 N N . PRO A 1 207 ? -0.034 -15.711 2.176 1.00 96.44 207 PRO A N 1
ATOM 1640 C CA . PRO A 1 207 ? -0.119 -16.828 3.122 1.00 96.44 207 PRO A CA 1
ATOM 1641 C C . PRO A 1 207 ? -0.804 -16.493 4.456 1.00 96.44 207 PRO A C 1
ATOM 1643 O O . PRO A 1 207 ? -1.085 -17.394 5.237 1.00 96.44 207 PRO A O 1
ATOM 1646 N N . ARG A 1 208 ? -1.016 -15.205 4.751 1.00 96.88 208 ARG A N 1
ATOM 1647 C CA . ARG A 1 208 ? -1.519 -14.695 6.036 1.00 96.88 208 ARG A CA 1
ATOM 1648 C C . ARG A 1 208 ? -2.872 -13.995 5.909 1.00 96.88 208 ARG A C 1
ATOM 1650 O O . ARG A 1 208 ? -3.360 -13.455 6.901 1.00 96.88 208 ARG A O 1
ATOM 1657 N N . ALA A 1 209 ? -3.429 -13.958 4.702 1.00 97.62 209 ALA A N 1
ATOM 1658 C CA . ALA A 1 209 ? -4.715 -13.347 4.415 1.00 97.62 209 ALA A CA 1
ATOM 1659 C C . ALA A 1 209 ? -5.852 -14.309 4.771 1.00 97.62 209 ALA A C 1
ATOM 1661 O O . ALA A 1 209 ? -5.786 -15.490 4.436 1.00 97.62 209 ALA A O 1
ATOM 1662 N N . ASP A 1 210 ? -6.910 -13.791 5.387 1.00 98.06 210 ASP A N 1
ATOM 1663 C CA . ASP A 1 210 ? -8.157 -14.537 5.596 1.00 98.06 210 ASP A CA 1
ATOM 1664 C C . ASP A 1 210 ? -9.061 -14.441 4.355 1.00 98.06 210 ASP A C 1
ATOM 1666 O O . ASP A 1 210 ? -9.842 -15.344 4.064 1.00 98.06 210 ASP A O 1
ATOM 1670 N N . LEU A 1 211 ? -8.916 -13.358 3.580 1.00 97.69 211 LEU A N 1
ATOM 1671 C CA . LEU A 1 211 ? -9.610 -13.138 2.314 1.00 97.69 211 LEU A CA 1
ATOM 1672 C C . LEU A 1 211 ? -8.701 -12.404 1.321 1.00 97.69 211 LEU A C 1
ATOM 1674 O O . LEU A 1 211 ? -7.987 -11.470 1.688 1.00 97.69 211 LEU A O 1
ATOM 1678 N N . VAL A 1 212 ? -8.763 -12.791 0.045 1.00 97.31 212 VAL A N 1
ATOM 1679 C CA . VAL A 1 212 ? -8.082 -12.094 -1.055 1.00 97.31 212 VAL A CA 1
ATOM 1680 C C . VAL A 1 212 ? -9.122 -11.601 -2.054 1.00 97.31 212 VAL A C 1
ATOM 1682 O O . VAL A 1 212 ? -9.877 -12.399 -2.609 1.00 97.31 212 VAL A O 1
ATOM 1685 N N . ILE A 1 213 ? -9.139 -10.294 -2.307 1.00 95.94 213 ILE A N 1
ATOM 1686 C CA . ILE A 1 213 ? -10.091 -9.647 -3.211 1.00 95.94 213 ILE A CA 1
ATOM 1687 C C . ILE A 1 213 ? -9.359 -9.149 -4.454 1.00 95.94 213 ILE A C 1
ATOM 1689 O O . ILE A 1 213 ? -8.471 -8.302 -4.371 1.00 95.94 213 ILE A O 1
ATOM 1693 N N . ASP A 1 214 ? -9.759 -9.654 -5.618 1.00 94.25 214 ASP A N 1
ATOM 1694 C CA . ASP A 1 214 ? -9.348 -9.139 -6.917 1.00 94.25 214 ASP A CA 1
ATOM 1695 C C . ASP A 1 214 ? -10.157 -7.882 -7.255 1.00 94.25 214 ASP A C 1
ATOM 1697 O O . ASP A 1 214 ? -11.311 -7.943 -7.690 1.00 94.25 214 ASP A O 1
ATOM 1701 N N . VAL A 1 215 ? -9.525 -6.726 -7.072 1.00 92.25 215 VAL A N 1
ATOM 1702 C CA . VAL A 1 215 ? -10.156 -5.416 -7.271 1.00 92.25 215 VAL A CA 1
ATOM 1703 C C . VAL A 1 215 ? -10.538 -5.185 -8.733 1.00 92.25 215 VAL A C 1
ATOM 1705 O O . VAL A 1 215 ? -11.495 -4.467 -9.005 1.00 92.25 215 VAL A O 1
ATOM 1708 N N . ASP A 1 216 ? -9.856 -5.820 -9.692 1.00 90.25 216 ASP A N 1
ATOM 1709 C CA . ASP A 1 216 ? -10.186 -5.637 -11.110 1.00 90.25 216 ASP A CA 1
ATOM 1710 C C . ASP A 1 216 ? -11.516 -6.306 -11.486 1.00 90.25 216 ASP A C 1
ATOM 1712 O O . ASP A 1 216 ? -12.136 -5.919 -12.477 1.00 90.25 216 ASP A O 1
ATOM 1716 N N . ARG A 1 217 ? -11.968 -7.290 -10.695 1.00 92.44 217 ARG A N 1
ATOM 1717 C CA . ARG A 1 217 ? -13.276 -7.941 -10.857 1.00 92.44 217 ARG A CA 1
ATOM 1718 C C . ARG A 1 217 ? -14.383 -7.219 -10.100 1.00 92.44 217 ARG A C 1
ATOM 1720 O O . ARG A 1 217 ? -15.515 -7.221 -10.565 1.00 92.44 217 ARG A O 1
ATOM 1727 N N . LEU A 1 218 ? -14.060 -6.593 -8.969 1.00 92.00 218 LEU A N 1
ATOM 1728 C CA . LEU A 1 218 ? -15.046 -6.082 -8.014 1.00 92.00 218 LEU A CA 1
ATOM 1729 C C . LEU A 1 218 ? -16.073 -5.124 -8.643 1.00 92.00 218 LEU A C 1
ATOM 1731 O O . LEU A 1 218 ? -17.262 -5.263 -8.390 1.00 92.00 218 LEU A O 1
ATOM 1735 N N . GLY A 1 219 ? -15.636 -4.209 -9.514 1.00 87.81 219 GLY A N 1
ATOM 1736 C CA . GLY A 1 219 ? -16.534 -3.266 -10.195 1.00 87.81 219 GLY A CA 1
ATOM 1737 C C . GLY A 1 219 ? -17.190 -3.786 -11.483 1.00 87.81 219 GLY A C 1
ATOM 1738 O O . GLY A 1 219 ? -18.030 -3.090 -12.046 1.00 87.81 219 GLY A O 1
ATOM 1739 N N . GLY A 1 220 ? -16.789 -4.957 -11.993 1.00 89.38 220 GLY A N 1
ATOM 1740 C CA . GLY A 1 220 ? -17.236 -5.491 -13.291 1.00 89.38 220 GLY A CA 1
ATOM 1741 C C . GLY A 1 220 ? -17.949 -6.844 -13.231 1.00 89.38 220 GLY A C 1
ATOM 1742 O O . GLY A 1 220 ? -18.469 -7.298 -14.245 1.00 89.38 220 GLY A O 1
ATOM 1743 N N . ASP A 1 221 ? -17.967 -7.489 -12.066 1.00 94.44 221 ASP A N 1
ATOM 1744 C CA . ASP A 1 221 ? -18.522 -8.822 -11.835 1.00 94.44 221 ASP A CA 1
ATOM 1745 C C . ASP A 1 221 ? -19.461 -8.763 -10.610 1.00 94.44 221 ASP A C 1
ATOM 1747 O O . ASP A 1 221 ? -19.004 -8.880 -9.468 1.00 94.44 221 ASP A O 1
ATOM 1751 N N . PRO A 1 222 ? -20.775 -8.524 -10.816 1.00 93.62 222 PRO A N 1
ATOM 1752 C CA . PRO A 1 222 ? -21.728 -8.340 -9.720 1.00 93.62 222 PRO A CA 1
ATOM 1753 C C . PRO A 1 222 ? -21.891 -9.570 -8.826 1.00 93.62 222 PRO A C 1
ATOM 1755 O O . PRO A 1 222 ? -22.210 -9.436 -7.646 1.00 93.62 222 PRO A O 1
ATOM 1758 N N . GLU A 1 223 ? -21.713 -10.771 -9.379 1.00 95.56 223 GLU A N 1
ATOM 1759 C CA . GLU A 1 223 ? -21.752 -12.003 -8.595 1.00 95.56 223 GLU A CA 1
ATOM 1760 C C . GLU A 1 223 ? -20.543 -12.074 -7.671 1.00 95.56 223 GLU A C 1
ATOM 1762 O O . GLU A 1 223 ? -20.714 -12.217 -6.462 1.00 95.56 223 GLU A O 1
ATOM 1767 N N . TYR A 1 224 ? -19.344 -11.850 -8.215 1.00 95.81 224 TYR A N 1
ATOM 1768 C CA . TYR A 1 224 ? -18.126 -11.773 -7.417 1.00 95.81 224 TYR A CA 1
ATOM 1769 C C . TYR A 1 224 ? -18.221 -10.709 -6.319 1.00 95.81 224 TYR A C 1
ATOM 1771 O O . TYR A 1 224 ? -17.857 -10.982 -5.176 1.00 95.81 224 TYR A O 1
ATOM 1779 N N . ALA A 1 225 ? -18.756 -9.525 -6.629 1.00 96.06 225 ALA A N 1
ATOM 1780 C CA . ALA A 1 225 ? -18.959 -8.467 -5.645 1.00 96.06 225 ALA A CA 1
ATOM 1781 C C . ALA A 1 225 ? -19.864 -8.916 -4.487 1.00 96.06 225 ALA A C 1
ATOM 1783 O O . ALA A 1 225 ? -19.490 -8.750 -3.326 1.00 96.06 225 ALA A O 1
ATOM 1784 N N . ARG A 1 226 ? -21.005 -9.560 -4.778 1.00 95.69 226 ARG A N 1
ATOM 1785 C CA . ARG A 1 226 ? -21.886 -10.121 -3.738 1.00 95.69 226 ARG A CA 1
ATOM 1786 C C . ARG A 1 226 ? -21.181 -11.193 -2.914 1.00 95.69 226 ARG A C 1
ATOM 1788 O O . ARG A 1 226 ? -21.254 -11.150 -1.691 1.00 95.69 226 ARG A O 1
ATOM 1795 N N . THR A 1 227 ? -20.455 -12.110 -3.556 1.00 97.19 227 THR A N 1
ATOM 1796 C CA . THR A 1 227 ? -19.690 -13.149 -2.851 1.00 97.19 227 THR A CA 1
ATOM 1797 C C . THR A 1 227 ? -18.663 -12.541 -1.896 1.00 97.19 227 THR A C 1
ATOM 1799 O O . THR A 1 227 ? -18.543 -12.999 -0.762 1.00 97.19 227 THR A O 1
ATOM 1802 N N . MET A 1 228 ? -17.935 -11.502 -2.319 1.00 97.75 228 MET A N 1
ATOM 1803 C CA . MET A 1 228 ? -16.962 -10.824 -1.457 1.00 97.75 228 MET A CA 1
ATOM 1804 C C . MET A 1 228 ? -17.640 -10.053 -0.322 1.00 97.75 228 MET A C 1
ATOM 1806 O O . MET A 1 228 ? -17.145 -10.101 0.799 1.00 97.75 228 MET A O 1
ATOM 1810 N N . ALA A 1 229 ? -18.779 -9.400 -0.570 1.00 97.25 229 ALA A N 1
ATOM 1811 C CA . ALA A 1 229 ? -19.541 -8.718 0.478 1.00 97.25 229 ALA A CA 1
ATOM 1812 C C . ALA A 1 229 ? -20.003 -9.704 1.562 1.00 97.25 229 ALA A C 1
ATOM 1814 O O . ALA A 1 229 ? -19.764 -9.469 2.745 1.00 97.25 229 ALA A O 1
ATOM 1815 N N . THR A 1 230 ? -20.562 -10.851 1.160 1.00 97.75 230 THR A N 1
ATOM 1816 C CA . THR A 1 230 ? -20.947 -11.923 2.088 1.00 97.75 230 THR A CA 1
ATOM 1817 C C . THR A 1 230 ? -19.743 -12.487 2.839 1.00 97.75 230 THR A C 1
ATOM 1819 O O . THR A 1 230 ? -19.824 -12.694 4.044 1.00 97.75 230 THR A O 1
ATOM 1822 N N . ALA A 1 231 ? -18.606 -12.707 2.170 1.00 98.06 231 ALA A N 1
ATOM 1823 C CA . ALA A 1 231 ? -17.399 -13.194 2.838 1.00 98.06 231 ALA A CA 1
ATOM 1824 C C . ALA A 1 231 ? -16.898 -12.214 3.914 1.00 98.06 231 ALA A C 1
ATOM 1826 O O . ALA A 1 231 ? -16.509 -12.642 4.999 1.00 98.06 231 ALA A O 1
ATOM 1827 N N . ILE A 1 232 ? -16.939 -10.905 3.646 1.00 97.50 232 ILE A N 1
ATOM 1828 C CA . ILE A 1 232 ? -16.561 -9.876 4.624 1.00 97.50 232 ILE A CA 1
ATOM 1829 C C . ILE A 1 232 ? -17.544 -9.854 5.794 1.00 97.50 232 ILE A C 1
ATOM 1831 O O . ILE A 1 232 ? -17.103 -9.824 6.941 1.00 97.50 232 ILE A O 1
ATOM 1835 N N . GLU A 1 233 ? -18.848 -9.924 5.527 1.00 97.62 233 GLU A N 1
ATOM 1836 C CA . GLU A 1 233 ? -19.878 -9.974 6.569 1.00 97.62 233 GLU A CA 1
ATOM 1837 C C . GLU A 1 233 ? -19.698 -11.200 7.473 1.00 97.62 233 GLU A C 1
ATOM 1839 O O . GLU A 1 233 ? -19.691 -11.063 8.692 1.00 97.62 233 GLU A O 1
ATOM 1844 N N . VAL A 1 234 ? -19.440 -12.378 6.898 1.00 98.00 234 VAL A N 1
ATOM 1845 C CA . VAL A 1 234 ? -19.181 -13.610 7.662 1.00 98.00 234 VAL A CA 1
ATOM 1846 C C . VAL A 1 234 ? -17.916 -13.498 8.516 1.00 98.00 234 VAL A C 1
ATOM 1848 O O . VAL A 1 234 ? -17.914 -13.935 9.663 1.00 98.00 234 VAL A O 1
ATOM 1851 N N . LEU A 1 235 ? -16.837 -12.921 7.980 1.00 97.19 235 LEU A N 1
ATOM 1852 C CA . LEU A 1 235 ? -15.561 -12.820 8.695 1.00 97.19 235 LEU A CA 1
ATOM 1853 C C . LEU A 1 235 ? -15.557 -11.738 9.781 1.00 97.19 235 LEU A C 1
ATOM 1855 O O . LEU A 1 235 ? -14.865 -11.878 10.786 1.00 97.19 235 LEU A O 1
ATOM 1859 N N . THR A 1 236 ? -16.282 -10.640 9.565 1.00 95.50 236 THR A N 1
ATOM 1860 C CA . THR A 1 236 ? -16.108 -9.408 10.352 1.00 95.50 236 THR A CA 1
ATOM 1861 C C . THR A 1 236 ? -17.381 -8.901 11.022 1.00 95.50 236 THR A C 1
ATOM 1863 O O . THR A 1 236 ? -17.302 -7.998 11.853 1.00 95.50 236 THR A O 1
ATOM 1866 N N . GLY A 1 237 ? -18.552 -9.411 10.636 1.00 94.81 237 GLY A N 1
ATOM 1867 C CA . GLY A 1 237 ? -19.855 -8.840 10.982 1.00 94.81 237 GLY A CA 1
ATOM 1868 C C . GLY A 1 237 ? -20.163 -7.509 10.283 1.00 94.81 237 GLY A C 1
ATOM 1869 O O . GLY A 1 237 ? -21.238 -6.948 10.485 1.00 94.81 237 GLY A O 1
ATOM 1870 N N . VAL A 1 238 ? -19.246 -6.975 9.465 1.00 93.12 238 VAL A N 1
ATOM 1871 C CA . VAL A 1 238 ? -19.442 -5.714 8.743 1.00 93.12 238 VAL A CA 1
ATOM 1872 C C . VAL A 1 238 ? -20.096 -5.992 7.400 1.00 93.12 238 VAL A C 1
ATOM 1874 O O . VAL A 1 238 ? -19.511 -6.627 6.523 1.00 93.12 238 VAL A O 1
ATOM 1877 N N . LYS A 1 239 ? -21.298 -5.452 7.217 1.00 94.06 239 LYS A N 1
ATOM 1878 C CA . LYS A 1 239 ? -21.996 -5.483 5.936 1.00 94.06 239 LYS A CA 1
ATOM 1879 C C . LYS A 1 239 ? -21.483 -4.371 5.027 1.00 94.06 239 LYS A C 1
ATOM 1881 O O . LYS A 1 239 ? -21.500 -3.201 5.407 1.00 94.06 239 LYS A O 1
ATOM 1886 N N . LEU A 1 240 ? -21.052 -4.739 3.824 1.00 91.75 240 LEU A N 1
ATOM 1887 C CA . LEU A 1 240 ? -20.615 -3.803 2.791 1.00 91.75 240 LEU A CA 1
ATOM 1888 C C . LEU A 1 240 ? -21.538 -3.867 1.576 1.00 91.75 240 LEU A C 1
ATOM 1890 O O . LEU A 1 240 ? -22.070 -4.926 1.242 1.00 91.75 240 LEU A O 1
ATOM 1894 N N . ASP A 1 241 ? -21.679 -2.728 0.908 1.00 90.25 241 ASP A N 1
ATOM 1895 C CA . ASP A 1 241 ? -22.283 -2.617 -0.415 1.00 90.25 241 ASP A CA 1
ATOM 1896 C C . ASP A 1 241 ? -21.198 -2.202 -1.416 1.00 90.25 241 ASP A C 1
ATOM 1898 O O . ASP A 1 241 ? -20.376 -1.335 -1.126 1.00 90.25 241 ASP A O 1
ATOM 1902 N N . PHE A 1 242 ? -21.182 -2.852 -2.577 1.00 92.81 242 PHE A N 1
ATOM 1903 C CA . PHE A 1 242 ? -20.246 -2.580 -3.669 1.00 92.81 242 PHE A CA 1
ATOM 1904 C C . PHE A 1 242 ? -20.950 -2.046 -4.927 1.00 92.81 242 PHE A C 1
ATOM 1906 O O . PHE A 1 242 ? -20.334 -1.994 -5.991 1.00 92.81 242 PHE A O 1
ATOM 1913 N N . ALA A 1 243 ? -22.230 -1.662 -4.852 1.00 87.75 243 ALA A N 1
ATOM 1914 C CA . ALA A 1 243 ? -23.001 -1.180 -6.003 1.00 87.75 243 ALA A CA 1
ATOM 1915 C C . ALA A 1 243 ? -22.383 0.057 -6.692 1.00 87.75 243 ALA A C 1
ATOM 1917 O O . ALA A 1 243 ? -22.504 0.246 -7.913 1.00 87.75 243 ALA A O 1
ATOM 1918 N N . ASP A 1 244 ? -21.684 0.890 -5.926 1.00 86.62 244 ASP A N 1
ATOM 1919 C CA . ASP A 1 244 ? -20.969 2.073 -6.397 1.00 86.62 244 ASP A CA 1
ATOM 1920 C C . ASP A 1 244 ? -19.505 1.794 -6.780 1.00 86.62 244 ASP A C 1
ATOM 1922 O O . ASP A 1 244 ? -18.833 2.683 -7.307 1.00 86.62 244 ASP A O 1
ATOM 1926 N N . CYS A 1 245 ? -19.012 0.564 -6.604 1.00 88.62 245 CYS A N 1
ATOM 1927 C CA . CYS A 1 245 ? -17.653 0.200 -6.976 1.00 88.62 245 CYS A CA 1
ATOM 1928 C C . CYS A 1 245 ? -17.455 0.376 -8.490 1.00 88.62 245 CYS A C 1
ATOM 1930 O O . CYS A 1 245 ? -18.268 -0.058 -9.317 1.00 88.62 245 CYS A O 1
ATOM 1932 N N . ARG A 1 246 ? -16.357 1.035 -8.875 1.00 84.31 246 ARG A N 1
ATOM 1933 C CA . ARG A 1 246 ? -15.988 1.276 -10.275 1.00 84.31 246 ARG A CA 1
ATOM 1934 C C . ARG A 1 246 ? -14.541 0.876 -10.509 1.00 84.31 246 ARG A C 1
ATOM 1936 O O . ARG A 1 246 ? -13.634 1.401 -9.865 1.00 84.31 246 ARG A O 1
ATOM 1943 N N . THR A 1 247 ? -1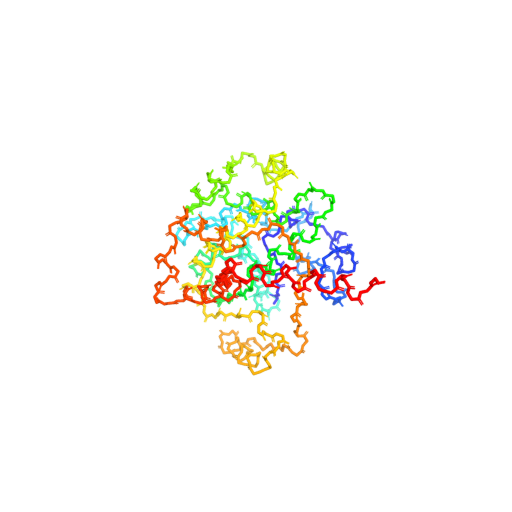4.312 0.011 -11.492 1.00 80.81 247 THR A N 1
ATOM 1944 C CA . THR A 1 247 ? -12.957 -0.267 -11.978 1.00 80.81 247 THR A CA 1
ATOM 1945 C C . THR A 1 247 ? -12.519 0.891 -12.884 1.00 80.81 247 THR A C 1
ATOM 1947 O O . THR A 1 247 ? -13.186 1.151 -13.890 1.00 80.81 247 THR A O 1
ATOM 1950 N N . PRO A 1 248 ? -11.422 1.612 -12.572 1.00 77.81 248 PRO A N 1
ATOM 1951 C CA . PRO A 1 248 ? -10.939 2.683 -13.435 1.00 77.81 248 PRO A CA 1
ATOM 1952 C C . PRO A 1 248 ? -10.605 2.140 -14.829 1.00 77.81 248 PRO A C 1
ATOM 1954 O O . PRO A 1 248 ? -10.042 1.042 -14.924 1.00 77.81 248 PRO A O 1
ATOM 1957 N N . PRO A 1 249 ? -10.877 2.896 -15.908 1.00 81.38 249 PRO A N 1
ATOM 1958 C CA . PRO A 1 249 ? -10.476 2.471 -17.239 1.00 81.38 249 PRO A CA 1
ATOM 1959 C C . PRO A 1 249 ? -8.952 2.268 -17.285 1.00 81.38 249 PRO A C 1
ATOM 1961 O O . PRO A 1 249 ? -8.213 3.023 -16.637 1.00 81.38 249 PRO A O 1
ATOM 1964 N N . PRO A 1 250 ? -8.456 1.281 -18.054 1.00 83.50 250 PRO A N 1
ATOM 1965 C CA . PRO A 1 250 ? -7.027 1.062 -18.210 1.00 83.50 250 PRO A CA 1
ATOM 1966 C C . PRO A 1 250 ? -6.309 2.337 -18.650 1.00 83.50 250 PRO A C 1
ATOM 1968 O O . PRO A 1 250 ? -6.777 3.070 -19.525 1.00 83.50 250 PRO A O 1
ATOM 1971 N N . HIS A 1 251 ? -5.133 2.594 -18.083 1.00 82.62 251 HIS A N 1
ATOM 1972 C CA . HIS A 1 251 ? -4.318 3.715 -18.530 1.00 82.62 251 HIS A CA 1
ATOM 1973 C C . HIS A 1 251 ? -3.871 3.461 -19.974 1.00 82.62 251 HIS A C 1
ATOM 1975 O O . HIS A 1 251 ? -3.211 2.464 -20.259 1.00 82.62 251 HIS A O 1
ATOM 1981 N N . ALA A 1 252 ? -4.219 4.369 -20.886 1.00 70.81 252 ALA A N 1
ATOM 1982 C CA . ALA A 1 252 ? -3.847 4.295 -22.296 1.00 70.81 252 ALA A CA 1
ATOM 1983 C C . ALA A 1 252 ? -2.379 4.705 -22.546 1.00 70.81 252 ALA A C 1
ATOM 1985 O O . ALA A 1 252 ? -1.681 5.208 -21.660 1.00 70.81 252 ALA A O 1
ATOM 1986 N N . GLY A 1 253 ? -1.885 4.449 -23.761 1.00 70.50 253 GLY A N 1
ATOM 1987 C CA . GLY A 1 253 ? -0.536 4.808 -24.219 1.00 70.50 253 GLY A CA 1
ATOM 1988 C C . GLY A 1 253 ? 0.436 3.628 -24.286 1.00 70.50 253 GLY A C 1
ATOM 1989 O O . GLY A 1 253 ? 0.217 2.581 -23.683 1.00 70.50 253 GLY A O 1
ATOM 1990 N N . ARG A 1 254 ? 1.526 3.770 -25.039 1.00 72.94 254 ARG A N 1
ATOM 1991 C CA . ARG A 1 254 ? 2.597 2.769 -25.090 1.00 72.94 254 ARG A CA 1
ATOM 1992 C C . ARG A 1 254 ? 3.827 3.361 -24.422 1.00 72.94 254 ARG A C 1
ATOM 1994 O O . ARG A 1 254 ? 4.428 4.288 -24.952 1.00 72.94 254 ARG A O 1
ATOM 2001 N N . LEU A 1 255 ? 4.177 2.847 -23.248 1.00 82.44 255 LEU A N 1
ATOM 2002 C CA . LEU A 1 255 ? 5.455 3.167 -22.619 1.00 82.44 255 LEU A CA 1
ATOM 2003 C C . LEU A 1 255 ? 6.530 2.227 -23.182 1.00 82.44 255 LEU A C 1
ATOM 2005 O O . LEU A 1 255 ? 6.217 1.075 -23.494 1.00 82.44 255 LEU A O 1
ATOM 2009 N N . PRO A 1 256 ? 7.788 2.681 -23.326 1.00 86.25 256 PRO A N 1
ATOM 2010 C CA . PRO A 1 256 ? 8.891 1.854 -23.811 1.00 86.25 256 PRO A CA 1
ATOM 2011 C C . PRO A 1 256 ? 9.394 0.922 -22.695 1.00 86.25 256 PRO A C 1
ATOM 2013 O O . PRO A 1 256 ? 10.556 0.971 -22.296 1.00 86.25 256 PRO A O 1
ATOM 2016 N N . VAL A 1 257 ? 8.491 0.112 -22.139 1.00 90.69 257 VAL A N 1
ATOM 2017 C CA . VAL A 1 257 ? 8.775 -0.876 -21.097 1.00 90.69 257 VAL A CA 1
ATOM 2018 C C . VAL A 1 257 ? 8.365 -2.242 -21.615 1.00 90.69 257 VAL A C 1
ATOM 2020 O O . VAL A 1 257 ? 7.226 -2.460 -22.022 1.00 90.69 257 VAL A O 1
ATOM 2023 N N . ASP A 1 258 ? 9.314 -3.165 -21.594 1.00 92.81 258 ASP A N 1
ATOM 2024 C CA . ASP A 1 258 ? 9.079 -4.571 -21.878 1.00 92.81 258 ASP A CA 1
ATOM 2025 C C . ASP A 1 258 ? 8.661 -5.273 -20.584 1.00 92.81 258 ASP A C 1
ATOM 2027 O O . ASP A 1 258 ? 9.486 -5.881 -19.905 1.00 92.81 258 ASP A O 1
ATOM 2031 N N . TYR A 1 259 ? 7.392 -5.105 -20.196 1.00 93.81 259 TYR A N 1
ATOM 2032 C CA . TYR A 1 259 ? 6.918 -5.470 -18.857 1.00 93.81 259 TYR A CA 1
ATOM 2033 C C . TYR A 1 259 ? 7.243 -6.914 -18.477 1.00 93.81 259 TYR A C 1
ATOM 2035 O O . TYR A 1 259 ? 7.720 -7.165 -17.376 1.00 93.81 259 TYR A O 1
ATOM 2043 N N . ARG A 1 260 ? 7.045 -7.861 -19.401 1.00 93.38 260 ARG A N 1
ATOM 2044 C CA . ARG A 1 260 ? 7.359 -9.275 -19.170 1.00 93.38 260 ARG A CA 1
ATOM 2045 C C . ARG A 1 260 ? 8.850 -9.492 -18.926 1.00 93.38 260 ARG A C 1
ATOM 2047 O O . ARG A 1 260 ? 9.204 -10.179 -17.976 1.00 93.38 260 ARG A O 1
ATOM 2054 N N . ARG A 1 261 ? 9.723 -8.909 -19.754 1.00 94.31 261 ARG A N 1
ATOM 2055 C CA . ARG A 1 261 ? 11.178 -9.060 -19.599 1.00 94.31 261 ARG A CA 1
ATOM 2056 C C . ARG A 1 261 ? 11.665 -8.485 -18.275 1.00 94.31 261 ARG A C 1
ATOM 2058 O O . ARG A 1 261 ? 12.454 -9.129 -17.594 1.00 94.31 261 ARG A O 1
ATOM 2065 N N . GLU A 1 262 ? 11.203 -7.287 -17.921 1.00 96.06 262 GLU A N 1
ATOM 2066 C CA . GLU A 1 262 ? 11.560 -6.675 -16.638 1.00 96.06 262 GLU A CA 1
ATOM 2067 C C . GLU A 1 262 ? 11.017 -7.496 -15.464 1.00 96.06 262 GLU A C 1
ATOM 2069 O O . GLU A 1 262 ? 11.690 -7.618 -14.445 1.00 96.06 262 GLU A O 1
ATOM 2074 N N . ALA A 1 263 ? 9.840 -8.109 -15.623 1.00 96.44 263 ALA A N 1
ATOM 2075 C CA . ALA A 1 263 ? 9.254 -8.943 -14.590 1.00 96.44 263 ALA A CA 1
ATOM 2076 C C . ALA A 1 263 ? 9.999 -10.246 -14.350 1.00 96.44 263 ALA A C 1
ATOM 2078 O O . ALA A 1 263 ? 10.357 -10.522 -13.210 1.00 96.44 263 ALA A O 1
ATOM 2079 N N . VAL A 1 264 ? 10.279 -11.004 -15.410 1.00 95.62 264 VAL A N 1
ATOM 2080 C CA . VAL A 1 264 ? 11.067 -12.240 -15.320 1.00 95.62 264 VAL A CA 1
ATOM 2081 C C . VAL A 1 264 ? 12.422 -11.943 -14.688 1.00 95.62 264 VAL A C 1
ATOM 2083 O O . VAL A 1 264 ? 12.771 -12.545 -13.680 1.00 95.62 264 VAL A O 1
ATOM 2086 N N . ALA A 1 265 ? 13.129 -10.928 -15.190 1.00 96.62 265 ALA A N 1
ATOM 2087 C CA . ALA A 1 265 ? 14.459 -10.611 -14.691 1.00 96.62 265 ALA A CA 1
ATOM 2088 C C . ALA A 1 265 ? 14.469 -10.112 -13.234 1.00 96.62 265 ALA A C 1
ATOM 2090 O O . ALA A 1 265 ? 15.486 -10.242 -12.557 1.00 96.62 265 ALA A O 1
ATOM 2091 N N . MET A 1 266 ? 13.377 -9.506 -12.752 1.00 97.81 266 MET A N 1
ATOM 2092 C CA . MET A 1 266 ? 13.253 -9.118 -11.345 1.00 97.81 266 MET A CA 1
ATOM 2093 C C . MET A 1 266 ? 12.866 -10.304 -10.455 1.00 97.81 266 MET A C 1
ATOM 2095 O O . MET A 1 266 ? 13.431 -10.451 -9.381 1.00 97.81 266 MET A O 1
ATOM 2099 N N . ILE A 1 267 ? 11.951 -11.167 -10.901 1.00 96.75 267 ILE A N 1
ATOM 2100 C CA . ILE A 1 267 ? 11.566 -12.388 -10.175 1.00 96.75 267 ILE A CA 1
ATOM 2101 C C . ILE A 1 267 ? 12.771 -13.320 -10.006 1.00 96.75 267 ILE A C 1
ATOM 2103 O O . ILE A 1 267 ? 12.982 -13.836 -8.913 1.00 96.75 267 ILE A O 1
ATOM 2107 N N . GLU A 1 268 ? 13.579 -13.483 -11.056 1.00 96.75 268 GLU A N 1
ATOM 2108 C CA . GLU A 1 268 ? 14.842 -14.228 -11.009 1.00 96.75 268 GLU A CA 1
ATOM 2109 C C . GLU A 1 268 ? 15.845 -13.572 -10.059 1.00 96.75 268 GLU A C 1
ATOM 2111 O O . GLU A 1 268 ? 16.451 -14.253 -9.241 1.00 96.75 268 GLU A O 1
ATOM 2116 N N . ALA A 1 269 ? 16.000 -12.244 -10.123 1.00 97.31 269 ALA A N 1
ATOM 2117 C CA . ALA A 1 269 ? 16.920 -11.533 -9.237 1.00 97.31 269 ALA A CA 1
ATOM 2118 C C . ALA A 1 269 ? 16.536 -11.662 -7.756 1.00 97.31 269 ALA A C 1
ATOM 2120 O O . ALA A 1 269 ? 17.419 -11.629 -6.909 1.00 97.31 269 ALA A O 1
ATOM 2121 N N . LEU A 1 270 ? 15.246 -11.786 -7.448 1.00 96.94 270 LEU A N 1
ATOM 2122 C CA . LEU A 1 270 ? 14.735 -11.953 -6.087 1.00 96.94 270 LEU A CA 1
ATOM 2123 C C . LEU A 1 270 ? 14.610 -13.423 -5.658 1.00 96.94 270 LEU A C 1
ATOM 2125 O O . LEU A 1 270 ? 14.180 -13.674 -4.539 1.00 96.94 270 LEU A O 1
ATOM 2129 N N . ASP A 1 271 ? 14.943 -14.376 -6.534 1.00 96.56 271 ASP A N 1
ATOM 2130 C CA . ASP A 1 271 ? 14.792 -15.817 -6.296 1.00 96.56 271 ASP A CA 1
ATOM 2131 C C . ASP A 1 271 ? 13.355 -16.245 -5.912 1.00 96.56 271 ASP A C 1
ATOM 2133 O O . ASP A 1 271 ? 13.115 -17.079 -5.042 1.00 96.56 271 ASP A O 1
ATOM 2137 N N . LEU A 1 272 ? 12.344 -15.653 -6.565 1.00 95.44 272 LEU A N 1
ATOM 2138 C CA . LEU A 1 272 ? 10.927 -15.877 -6.219 1.00 95.44 272 LEU A CA 1
ATOM 2139 C C . LEU A 1 272 ? 10.215 -16.889 -7.127 1.00 95.44 272 LEU A C 1
ATOM 2141 O O . LEU A 1 272 ? 9.029 -17.157 -6.932 1.00 95.44 272 LEU A O 1
ATOM 2145 N N . SER A 1 273 ? 10.903 -17.474 -8.111 1.00 93.62 273 SER A N 1
ATOM 2146 C CA . SER A 1 273 ? 10.299 -18.398 -9.083 1.00 93.62 273 SER A CA 1
ATOM 2147 C C . SER A 1 273 ? 9.632 -19.606 -8.415 1.00 93.62 273 SER A C 1
ATOM 2149 O O . SER A 1 273 ? 8.490 -19.940 -8.742 1.00 93.62 273 SER A O 1
ATOM 2151 N N . ALA A 1 274 ? 10.305 -20.231 -7.444 1.00 92.44 274 ALA A N 1
ATOM 2152 C CA . ALA A 1 274 ? 9.759 -21.374 -6.712 1.00 92.44 274 ALA A CA 1
ATOM 2153 C C . ALA A 1 274 ? 8.548 -20.971 -5.854 1.00 92.44 274 ALA A C 1
ATOM 2155 O O . ALA A 1 274 ? 7.500 -21.611 -5.920 1.00 92.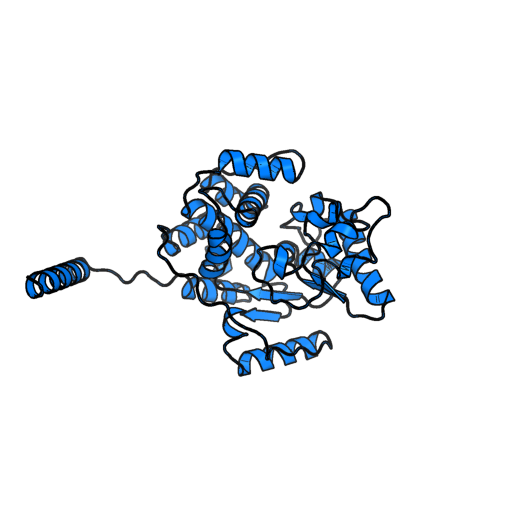44 274 ALA A O 1
ATOM 2156 N N . ALA A 1 275 ? 8.649 -19.861 -5.116 1.00 92.75 275 ALA A N 1
ATOM 2157 C CA . ALA A 1 275 ? 7.564 -19.369 -4.266 1.00 92.75 275 ALA A CA 1
ATOM 2158 C C . ALA A 1 275 ? 6.298 -19.010 -5.066 1.00 92.75 275 ALA A C 1
ATOM 2160 O O . ALA A 1 275 ? 5.184 -19.247 -4.605 1.00 92.75 275 ALA A O 1
ATOM 2161 N N . LEU A 1 276 ? 6.459 -18.458 -6.273 1.00 93.25 276 LEU A N 1
ATOM 2162 C CA . LEU A 1 276 ? 5.345 -18.079 -7.145 1.00 93.25 276 LEU A CA 1
ATOM 2163 C C . LEU A 1 276 ? 4.645 -19.275 -7.797 1.00 93.25 276 LEU A C 1
ATOM 2165 O O . LEU A 1 276 ? 3.449 -19.203 -8.076 1.00 93.25 276 LEU A O 1
ATOM 2169 N N . THR A 1 277 ? 5.380 -20.350 -8.070 1.00 90.25 277 THR A N 1
ATOM 2170 C CA . THR A 1 277 ? 4.857 -21.531 -8.775 1.00 90.25 277 THR A CA 1
ATOM 2171 C C . THR A 1 277 ? 4.376 -22.630 -7.832 1.00 90.25 277 THR A C 1
ATOM 2173 O O . THR A 1 277 ? 3.621 -23.505 -8.259 1.00 90.25 277 THR A O 1
ATOM 2176 N N . ALA A 1 278 ? 4.752 -22.568 -6.553 1.00 89.19 278 ALA A N 1
ATOM 2177 C CA . ALA A 1 278 ? 4.278 -23.491 -5.535 1.00 89.19 278 ALA A CA 1
ATOM 2178 C C . ALA A 1 278 ? 2.741 -23.438 -5.382 1.00 89.19 278 ALA A C 1
ATOM 2180 O O . ALA A 1 278 ? 2.144 -22.354 -5.417 1.00 89.19 278 ALA A O 1
ATOM 2181 N N . PRO A 1 279 ? 2.075 -24.591 -5.172 1.00 90.12 279 PRO A N 1
ATOM 2182 C CA . PRO A 1 279 ? 0.669 -24.616 -4.792 1.00 90.12 279 PRO A CA 1
ATOM 2183 C C . PRO A 1 279 ? 0.433 -23.832 -3.496 1.00 90.12 279 PRO A C 1
ATOM 2185 O O . PRO A 1 279 ? 1.198 -23.952 -2.541 1.00 90.12 279 PRO A O 1
ATOM 2188 N N . GLY A 1 280 ? -0.646 -23.050 -3.447 1.00 90.31 280 GLY A N 1
ATOM 2189 C CA . GLY A 1 280 ? -1.044 -22.317 -2.245 1.00 90.31 280 GLY A CA 1
ATOM 2190 C C . GLY A 1 280 ? -1.495 -20.880 -2.518 1.00 90.31 280 GLY A C 1
ATOM 2191 O O . GLY A 1 280 ? -1.709 -20.499 -3.672 1.00 90.31 280 GLY A O 1
ATOM 2192 N N . PRO A 1 281 ? -1.634 -20.051 -1.466 1.00 89.06 281 PRO A N 1
ATOM 2193 C CA . PRO A 1 281 ? -2.189 -18.698 -1.575 1.00 89.06 281 PRO A CA 1
ATOM 2194 C C . PRO A 1 281 ? -1.441 -17.781 -2.557 1.00 89.06 281 PRO A C 1
ATOM 2196 O O . PRO A 1 281 ? -2.057 -16.953 -3.232 1.00 89.06 281 PRO A O 1
ATOM 2199 N N . VAL A 1 282 ? -0.123 -17.965 -2.695 1.00 93.88 282 VAL A N 1
ATOM 2200 C CA . VAL A 1 282 ? 0.734 -17.189 -3.609 1.00 93.88 282 VAL A CA 1
ATOM 2201 C C . VAL A 1 282 ? 0.424 -17.482 -5.085 1.00 93.88 282 VAL A C 1
ATOM 2203 O O . VAL A 1 282 ? 0.611 -16.615 -5.938 1.00 93.88 282 VAL A O 1
ATOM 2206 N N . GLN A 1 283 ? -0.174 -18.629 -5.417 1.00 90.81 283 GLN A N 1
ATOM 2207 C CA . GLN A 1 283 ? -0.557 -18.955 -6.795 1.00 90.81 283 GLN A CA 1
ATOM 2208 C C . GLN A 1 283 ? -1.549 -17.936 -7.396 1.00 90.81 283 GLN A C 1
ATOM 2210 O O . GLN A 1 283 ? -1.589 -17.725 -8.612 1.00 90.81 283 GLN A O 1
ATOM 2215 N N . THR A 1 284 ? -2.337 -17.246 -6.564 1.00 91.50 284 THR A N 1
ATOM 2216 C CA . THR A 1 284 ? -3.204 -16.143 -7.013 1.00 91.50 284 THR A CA 1
ATOM 2217 C C . THR A 1 284 ? -2.398 -14.973 -7.583 1.00 91.50 284 THR A C 1
ATOM 2219 O O . THR A 1 284 ? -2.767 -14.441 -8.631 1.00 91.50 284 THR A O 1
ATOM 2222 N N . LEU A 1 285 ? -1.261 -14.627 -6.970 1.00 95.38 285 LEU A N 1
ATOM 2223 C CA . LEU A 1 285 ? -0.326 -13.632 -7.501 1.00 95.38 285 LEU A CA 1
ATOM 2224 C C . LEU A 1 285 ? 0.267 -14.083 -8.838 1.00 95.38 285 LEU A C 1
ATOM 2226 O O . LEU A 1 285 ? 0.304 -13.296 -9.782 1.00 95.38 285 LEU A O 1
ATOM 2230 N N . TYR A 1 286 ? 0.670 -15.349 -8.955 1.00 93.88 286 TYR A N 1
ATOM 2231 C CA . TYR A 1 286 ? 1.196 -15.885 -10.211 1.00 93.88 286 TYR A CA 1
ATOM 2232 C C . TYR A 1 286 ? 0.179 -15.793 -11.355 1.00 93.88 286 TYR A C 1
ATOM 2234 O O . TYR A 1 286 ? 0.491 -15.249 -12.415 1.00 93.88 286 TYR A O 1
ATOM 2242 N N . ARG A 1 287 ? -1.073 -16.218 -11.128 1.00 92.44 287 ARG A N 1
ATOM 2243 C CA . ARG A 1 287 ? -2.157 -16.074 -12.120 1.00 92.44 287 ARG A CA 1
ATOM 2244 C C . ARG A 1 287 ? -2.367 -14.615 -12.525 1.00 92.44 287 ARG A C 1
ATOM 2246 O O . ARG A 1 287 ? -2.580 -14.324 -13.704 1.00 92.44 287 ARG A O 1
ATOM 2253 N N . LYS A 1 288 ? -2.267 -13.691 -11.563 1.00 93.56 288 LYS A N 1
ATOM 2254 C CA . LYS A 1 288 ? -2.372 -12.252 -11.819 1.00 93.56 288 LYS A CA 1
ATOM 2255 C C . LYS A 1 288 ? -1.240 -11.748 -12.715 1.00 93.56 288 LYS A C 1
ATOM 2257 O O . LYS A 1 288 ? -1.507 -11.038 -13.682 1.00 93.56 288 LYS A O 1
ATOM 2262 N N . LEU A 1 289 ? -0.004 -12.157 -12.431 1.00 94.31 289 LEU A N 1
ATOM 2263 C CA . LEU A 1 289 ? 1.178 -11.808 -13.219 1.00 94.31 289 LEU A CA 1
ATOM 2264 C C . LEU A 1 289 ? 1.086 -12.356 -14.646 1.00 94.31 289 LEU A C 1
ATOM 2266 O O . LEU A 1 289 ? 1.281 -11.593 -15.586 1.00 94.31 289 LEU A O 1
ATOM 2270 N N . VAL A 1 290 ? 0.728 -13.632 -14.824 1.00 92.00 290 VAL A N 1
ATOM 2271 C CA . VAL A 1 290 ? 0.571 -14.256 -16.153 1.00 92.00 290 VAL A CA 1
ATOM 2272 C C . VAL A 1 290 ? -0.466 -13.515 -16.998 1.00 92.00 290 VAL A C 1
ATOM 2274 O O . VAL A 1 290 ? -0.214 -13.238 -18.171 1.00 92.00 290 VAL A O 1
ATOM 2277 N N . ARG A 1 291 ? -1.606 -13.141 -16.403 1.00 92.06 291 ARG A N 1
ATOM 2278 C CA . ARG A 1 291 ? -2.658 -12.388 -17.099 1.00 92.06 291 ARG A CA 1
ATOM 2279 C C . ARG A 1 291 ? -2.214 -10.972 -17.475 1.00 92.06 291 ARG A C 1
ATOM 2281 O O . ARG A 1 291 ? -2.490 -10.530 -18.586 1.00 92.06 291 ARG A O 1
ATOM 2288 N N . ALA A 1 292 ? -1.551 -10.264 -16.562 1.00 90.25 292 ALA A N 1
ATOM 2289 C CA . ALA A 1 292 ? -1.101 -8.888 -16.786 1.00 90.25 292 ALA A CA 1
ATOM 2290 C C . ALA A 1 292 ? 0.099 -8.799 -17.745 1.00 90.25 292 ALA A C 1
ATOM 2292 O O . ALA A 1 292 ? 0.324 -7.776 -18.394 1.00 90.25 292 ALA A O 1
ATOM 2293 N N . LEU A 1 293 ? 0.884 -9.872 -17.830 1.00 90.12 293 LEU A N 1
ATOM 2294 C CA . LEU A 1 293 ? 2.121 -9.956 -18.591 1.00 90.12 293 LEU A CA 1
ATOM 2295 C C . LEU A 1 293 ? 2.031 -11.140 -19.560 1.00 90.12 293 LEU A C 1
ATOM 2297 O O . LEU A 1 293 ? 2.791 -12.086 -19.380 1.00 90.12 293 LEU A O 1
ATOM 2301 N N . PRO A 1 294 ? 1.136 -11.146 -20.566 1.00 77.31 294 PRO A N 1
ATOM 2302 C CA . PRO A 1 294 ? 0.934 -12.297 -21.450 1.00 77.31 294 PRO A CA 1
ATOM 2303 C C . PRO A 1 294 ? 2.206 -12.661 -22.219 1.00 77.31 294 PRO A C 1
ATOM 2305 O O . PRO A 1 294 ? 3.135 -11.850 -22.330 1.00 77.31 294 PRO A O 1
ATOM 2308 N N . GLU A 1 295 ? 2.284 -13.906 -22.697 1.00 70.12 295 GLU A N 1
ATOM 2309 C CA . GLU A 1 295 ? 3.416 -14.354 -23.508 1.00 70.12 295 GLU A CA 1
ATOM 2310 C C . GLU A 1 295 ? 3.551 -13.451 -24.724 1.00 70.12 295 GLU A C 1
ATOM 2312 O O . GLU A 1 295 ? 2.567 -12.936 -25.258 1.00 70.12 295 GLU A O 1
ATOM 2317 N N . ARG A 1 296 ? 4.794 -13.207 -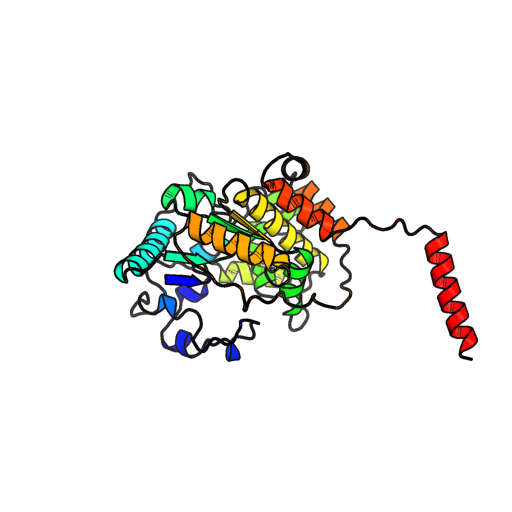25.142 1.00 64.81 296 ARG A N 1
ATOM 2318 C CA . ARG A 1 296 ? 4.975 -12.570 -26.437 1.00 64.81 296 ARG A CA 1
ATOM 2319 C C . ARG A 1 296 ? 4.438 -13.543 -27.466 1.00 64.81 296 ARG A C 1
ATOM 2321 O O . ARG A 1 296 ? 4.954 -14.652 -27.554 1.00 64.81 296 ARG A O 1
ATOM 2328 N N . GLU A 1 297 ? 3.475 -13.103 -28.270 1.00 56.62 297 GLU A N 1
ATOM 2329 C CA . GLU A 1 297 ? 3.265 -13.744 -29.560 1.00 56.62 297 GLU A CA 1
ATOM 2330 C C . GLU A 1 297 ? 4.633 -13.827 -30.237 1.00 56.62 297 GLU A C 1
ATOM 2332 O O . GLU A 1 297 ? 5.366 -12.830 -30.318 1.00 56.62 297 GLU A O 1
ATOM 2337 N N . THR A 1 298 ? 5.016 -15.027 -30.659 1.00 47.59 298 THR A N 1
ATOM 2338 C CA . THR A 1 298 ? 6.185 -15.232 -31.500 1.00 47.59 298 THR A CA 1
ATOM 2339 C C . THR A 1 298 ? 5.922 -14.497 -32.802 1.00 47.59 298 THR A C 1
ATOM 2341 O O . THR A 1 298 ? 5.323 -15.009 -33.745 1.00 47.59 298 THR A O 1
ATOM 2344 N N . VAL A 1 299 ? 6.341 -13.235 -32.851 1.00 52.66 299 VAL A N 1
ATOM 2345 C CA . VAL A 1 299 ? 6.304 -12.464 -34.080 1.00 52.66 299 VAL A CA 1
ATOM 2346 C C . VAL A 1 299 ? 7.363 -13.071 -34.986 1.00 52.66 299 VAL A C 1
ATOM 2348 O O . VAL A 1 299 ? 8.541 -12.724 -34.908 1.00 52.66 299 VAL A O 1
ATOM 2351 N N . THR A 1 300 ? 6.952 -14.030 -35.811 1.00 57.12 300 THR A N 1
ATOM 2352 C CA . THR A 1 300 ? 7.846 -14.609 -36.807 1.00 57.12 300 THR A CA 1
ATOM 2353 C C . THR A 1 300 ? 8.281 -13.507 -37.783 1.00 57.12 300 THR A C 1
ATOM 2355 O O . THR A 1 300 ? 7.528 -12.546 -38.009 1.00 57.12 300 THR A O 1
ATOM 2358 N N . PRO A 1 301 ? 9.475 -13.618 -38.391 1.00 62.31 301 PRO A N 1
ATOM 2359 C CA . PRO A 1 301 ? 9.916 -12.693 -39.435 1.00 62.31 301 PRO A CA 1
ATOM 2360 C C . PRO A 1 301 ? 8.854 -12.503 -40.530 1.00 62.31 301 PRO A C 1
ATOM 2362 O O . PRO A 1 301 ? 8.632 -11.389 -40.999 1.00 62.31 301 PRO A O 1
ATOM 2365 N N . TRP A 1 302 ? 8.106 -13.566 -40.844 1.00 55.72 302 TRP A N 1
ATOM 2366 C CA . TRP A 1 302 ? 6.980 -13.555 -41.775 1.00 55.72 302 TRP A CA 1
ATOM 2367 C C . TRP A 1 302 ? 5.824 -12.653 -41.331 1.00 55.72 302 TRP A C 1
ATOM 2369 O O . TRP A 1 302 ? 5.318 -11.876 -42.138 1.00 55.72 302 TRP A O 1
ATOM 2379 N N . THR A 1 303 ? 5.441 -12.672 -40.051 1.00 63.44 303 THR A N 1
ATOM 2380 C CA . THR A 1 303 ? 4.388 -11.796 -39.511 1.00 63.44 303 THR A CA 1
ATOM 2381 C C . THR A 1 303 ? 4.802 -10.320 -39.555 1.00 63.44 303 THR A C 1
ATOM 2383 O O . THR A 1 303 ? 3.992 -9.452 -39.896 1.00 63.44 303 THR A O 1
ATOM 2386 N N . GLN A 1 304 ? 6.076 -10.011 -39.286 1.00 62.88 304 GLN A N 1
ATOM 2387 C CA . GLN A 1 304 ? 6.628 -8.657 -39.453 1.00 62.88 304 GLN A CA 1
ATOM 2388 C C . GLN A 1 304 ? 6.627 -8.215 -40.916 1.00 62.88 304 GLN A C 1
ATOM 2390 O O . GLN A 1 304 ? 6.191 -7.101 -41.219 1.00 62.88 304 GLN A O 1
ATOM 2395 N N . MET A 1 305 ? 7.049 -9.098 -41.822 1.00 65.94 305 MET A N 1
ATOM 2396 C CA . MET A 1 305 ? 7.096 -8.819 -43.254 1.00 65.94 305 MET A CA 1
ATOM 2397 C C . MET A 1 305 ? 5.691 -8.581 -43.822 1.00 65.94 305 MET A C 1
ATOM 2399 O O . MET A 1 305 ? 5.472 -7.590 -44.513 1.00 65.94 305 MET A O 1
ATOM 2403 N N . LEU A 1 306 ? 4.707 -9.405 -43.447 1.00 66.88 306 LEU A N 1
ATOM 2404 C CA . LEU A 1 306 ? 3.300 -9.246 -43.834 1.00 66.88 306 LEU A CA 1
ATOM 2405 C C . LEU A 1 306 ? 2.686 -7.950 -43.292 1.00 66.88 306 LEU A C 1
ATOM 2407 O O . LEU A 1 306 ? 1.950 -7.265 -44.005 1.00 66.88 306 LEU A O 1
ATOM 2411 N N . THR A 1 307 ? 3.011 -7.571 -42.055 1.00 69.94 307 THR A N 1
ATOM 2412 C CA . THR A 1 307 ? 2.525 -6.319 -41.454 1.00 69.94 307 THR A CA 1
ATOM 2413 C C . THR A 1 307 ? 3.135 -5.094 -42.142 1.00 69.94 307 THR A C 1
ATOM 2415 O O . THR A 1 307 ? 2.431 -4.117 -42.414 1.00 69.94 307 THR A O 1
ATOM 2418 N N . ALA A 1 308 ? 4.425 -5.150 -42.487 1.00 67.25 308 ALA A N 1
ATOM 2419 C CA . ALA A 1 308 ? 5.104 -4.112 -43.260 1.00 67.25 308 ALA A CA 1
ATOM 2420 C C . ALA A 1 308 ? 4.550 -4.007 -44.693 1.00 67.25 308 ALA A C 1
ATOM 2422 O O . ALA A 1 308 ? 4.331 -2.903 -45.195 1.00 67.25 308 ALA A O 1
ATOM 2423 N N . TRP A 1 309 ? 4.248 -5.142 -45.328 1.00 65.50 309 TRP A N 1
ATOM 2424 C CA . TRP A 1 309 ? 3.695 -5.194 -46.681 1.00 65.50 309 TRP A CA 1
ATOM 2425 C C . TRP A 1 309 ? 2.254 -4.669 -46.745 1.00 65.50 309 TRP A C 1
ATOM 2427 O O . TRP A 1 309 ? 1.918 -3.891 -47.638 1.00 65.50 309 TRP A O 1
ATOM 2437 N N . ARG A 1 310 ? 1.417 -4.987 -45.745 1.00 68.81 310 ARG A N 1
ATOM 2438 C CA . ARG A 1 310 ? 0.063 -4.415 -45.600 1.00 68.81 310 ARG A CA 1
ATOM 2439 C C . ARG A 1 310 ? 0.090 -2.898 -45.392 1.00 68.81 310 ARG A C 1
ATOM 2441 O O . ARG A 1 310 ? -0.719 -2.197 -45.992 1.00 68.81 310 ARG A O 1
ATOM 2448 N N . ARG A 1 311 ? 1.043 -2.374 -44.609 1.00 67.88 311 ARG A N 1
ATOM 2449 C CA . ARG A 1 311 ? 1.223 -0.919 -44.432 1.00 67.88 311 ARG A CA 1
ATOM 2450 C C . ARG A 1 311 ? 1.670 -0.219 -45.717 1.00 67.88 311 ARG A C 1
ATOM 2452 O O . ARG A 1 311 ? 1.158 0.856 -46.006 1.00 67.88 311 ARG A O 1
ATOM 2459 N N . LYS A 1 312 ? 2.556 -0.839 -46.507 1.00 63.69 312 LYS A N 1
ATOM 2460 C CA . LYS A 1 312 ? 2.951 -0.326 -47.832 1.00 63.69 312 LYS A CA 1
ATOM 2461 C C . LYS A 1 312 ? 1.792 -0.334 -48.834 1.00 63.69 312 LYS A C 1
ATOM 2463 O O . LYS A 1 312 ? 1.599 0.647 -49.536 1.00 63.69 312 LYS A O 1
ATOM 2468 N N . ARG A 1 313 ? 0.976 -1.393 -48.883 1.00 55.97 313 ARG A N 1
ATOM 2469 C CA . ARG A 1 313 ? -0.190 -1.439 -49.789 1.00 55.97 313 ARG A CA 1
ATOM 2470 C C . ARG A 1 313 ? -1.250 -0.385 -49.458 1.00 55.97 313 ARG A C 1
ATOM 2472 O O . ARG A 1 313 ? -1.818 0.203 -50.369 1.00 55.97 313 ARG A O 1
ATOM 2479 N N . LEU A 1 314 ? -1.470 -0.098 -48.175 1.00 52.50 314 LEU A N 1
ATOM 2480 C CA . LEU A 1 314 ? -2.404 0.948 -47.744 1.00 52.50 314 LEU A CA 1
ATOM 2481 C C . LEU A 1 314 ? -1.896 2.377 -48.007 1.00 52.50 314 LEU A C 1
ATOM 2483 O O . LEU A 1 314 ? -2.719 3.282 -48.104 1.00 52.50 314 LEU A O 1
ATOM 2487 N N . SER A 1 315 ? -0.579 2.595 -48.138 1.00 51.41 315 SER A N 1
ATOM 2488 C CA . SER A 1 315 ? -0.036 3.904 -48.537 1.00 51.41 315 SER A CA 1
ATOM 2489 C C . SER A 1 315 ? -0.055 4.120 -50.051 1.00 51.41 315 SER A C 1
ATOM 2491 O O . SER A 1 315 ? -0.121 5.260 -50.486 1.00 51.41 315 SER A O 1
ATOM 2493 N N . VAL A 1 316 ? -0.009 3.045 -50.845 1.00 53.47 316 VAL A N 1
ATOM 2494 C CA . VAL A 1 316 ? -0.072 3.111 -52.318 1.00 53.47 316 VAL A CA 1
ATOM 2495 C C . VAL A 1 316 ? -1.513 3.244 -52.821 1.00 53.47 316 VAL A C 1
ATOM 2497 O O . VAL A 1 316 ? -1.733 3.847 -53.855 1.00 53.47 316 VAL A O 1
ATOM 2500 N N . ALA A 1 317 ? -2.511 2.765 -52.073 1.00 49.88 317 ALA A N 1
ATOM 2501 C CA . ALA A 1 317 ? -3.928 2.930 -52.421 1.00 49.88 317 ALA A CA 1
ATOM 2502 C C . ALA A 1 317 ? -4.524 4.312 -52.051 1.00 49.88 317 ALA A C 1
ATOM 2504 O O . ALA A 1 317 ? -5.728 4.514 -52.189 1.00 49.88 317 ALA A O 1
ATOM 2505 N N . LYS A 1 318 ? -3.710 5.238 -51.523 1.00 47.72 318 LYS A N 1
ATOM 2506 C CA . LYS A 1 318 ? -4.101 6.611 -51.140 1.00 47.72 318 LYS A CA 1
ATOM 2507 C C . LYS A 1 318 ? -3.338 7.705 -51.905 1.00 47.72 318 LYS A C 1
ATOM 2509 O O . LYS A 1 318 ? -3.475 8.874 -51.549 1.00 47.72 318 LYS A O 1
ATOM 2514 N N . ALA A 1 319 ? -2.537 7.326 -52.897 1.00 44.09 319 ALA A N 1
ATOM 2515 C CA . ALA A 1 319 ? -1.886 8.227 -53.845 1.00 44.09 319 ALA A CA 1
ATOM 2516 C C . ALA A 1 319 ? -2.537 8.037 -55.217 1.00 44.09 319 ALA A C 1
ATOM 2518 O O . ALA A 1 319 ? -2.681 9.052 -55.927 1.00 44.09 319 ALA A O 1
#

Radius of gyration: 21.8 Å; chains: 1; bounding box: 45×48×76 Å

pLDDT: mean 89.6, std 11.77, range [44.09, 98.38]

Secondary structure (DSSP, 8-state):
-EEESTT-GGGGG--HHHHHH--TTTS-S-----SSPTTGGGGGGB-TTSSBTT--GGGGTTTSS--TT---HHHHHHHHHHHHHHHHTT---EEE-GGGGGGHHHHHHHH----EEEE--HHHHHHHHHHT-SSS---HHHHHHHHHHHH-TT-HHHHHHTT-----S-HHHHHHHHHHHHTT--HHHHHHHHHHHHHHHHHHHGGG-SEEEEHHHHTT-HHHHHHHHHHHHHHHS-----TT--PPPPPPS--S--HHHHHHHHHHHTT-HHHHHSSSTTHHHHHHHHHHSPPPP---HHHHHHHHHHHHHHHHTT-

Sequence (319 aa):
MAYYEPWHEQLARLTPERIERERPATSGLRHPNEGLPYLSEFAGLLRPDGGVQGFETRLALDGYFLSADQEDPGQAAYVETLIAAARREDRTPVLACCRTLGRIGWLRRRFGGTHIVLIRDPVQQWRSFYSLRKRPRPTYFELCQYVILSEAAGGEAGARRLGLAASQGDLADRIHAARKRLKRAPARVSFAAFLAVYVLSYVAALPRADLVIDVDRLGGDPEYARTMATAIEVLTGVKLDFADCRTPPPHAGRLPVDYRREAVAMIEALDLSAALTAPGPVQTLYRKLVRALPERETVTPWTQMLTAWRRKRLSVAKA

Foldseek 3Di:
DEQAALLALCLQAADPVNQVQAACVRPPDPDDRPPGGPRVLQHVQADPRGHGPLDDSCSNQPPLQPDLPDDDVSVLVSVVVQCVVCVVVVHGYHYHHLSCLNVVSNCCNRPNAAAEAEDEQLVQVLVSLVVPDDPLFHGPVLLSLLQNLQNDDLSPLLCVVLVGHHDDDGPVVSSVVSRVVCGNPASLSSSLSSLLCVLSSCLSHQQNHPHYHHLQCCAPPVVSVVVVQVSCCVRPVDGDDSPVRDDDDGDDDDGPYLNLVSNVVSCVSSVCPCSCPDPDRNVVVNVSCCVSNPDPDPCDPVVVVVVVVVVVVVVVVVD